Protein AF-A0A850LTZ1-F1 (afdb_monomer_lite)

Foldseek 3Di:
DDDCVLLLQQLLVQVLLVVLLFQFPQLSPPPPNVVLSSLLSSLLSLVLLLLCQLLVNDLQLSLLSLLLSQLLCCCQQANVQQVPHDPQQGVVVVSCCRSPLPRRPRSPQLSQAVSCVVPVDASHDDHDDPVSNVVSVVSSVVNSVVSNVQYDDTDPSNVVVSVVSSVVSVVSSVVSSVVSVVVDPVVVVVQVVQEQDPPLSVVLSVVLSVSSCCSRHPQCVVAFFDGVSTTGPVSVVSNSVSSVVSVVVVVVSCVVSVGDYDRND

Radius of gyration: 18.06 Å; chains: 1; bounding box: 51×42×53 Å

pLDDT: mean 88.25, std 10.92, range [43.81, 97.69]

Secondary structure (DSSP, 8-state):
---THHHHHHHHHHHHHHHHHHHHHHHHHGGGHHHHHHHHHHHHHHHHHHHHHHTTT-HHHHHHHHHHHHHHIIIIIS-GGGSS--TTSS-HHHHHIIIIIIIIIIIIIHHHHHHHHHH---TTS-PPPHHHHHHHHHHHHHHHHHHHTTSPP--HHHHHHHHHHHHHHHHHHHHHHHHHHHH-THHHHHGGGGBPPHHHHHHHHHHHHHHHHIIIIIGGGGS--BTTTTB-HHHHHHHHHHHHHHHHHHHHHHHHHTPBPPP--

Sequence (265 aa):
MHSKWKMIIFCTFYNLLFEFSMRGISGFLDRFLAFWLFWVYFAFFNMVIHIAIISYGSERAVLASTATFGIIPATFVTGVVFINPDFTGLNTIILIIVLIVWWGILQTWFPLYMSGKLFGEQILDGKLNKIGWILCLVYIAVFTLIAFTGATKGALHGYIISIIIFSLLFIWTFIEIWKANQVGKKELIDNEQNLFDSRLLEFGFYATVIISFISGLILPLFDKPIGDPHIYPKSLWLMSIWSILLMIITLIYKLKEKKTFPLPY

Structure (mmCIF, N/CA/C/O backbone):
data_AF-A0A850LTZ1-F1
#
_entry.id   AF-A0A850LTZ1-F1
#
loop_
_atom_site.group_PDB
_atom_site.id
_atom_site.type_symbol
_atom_site.label_atom_id
_atom_site.label_alt_id
_atom_site.label_comp_id
_atom_site.label_asym_id
_atom_site.label_entity_id
_atom_site.label_seq_id
_atom_site.pdbx_PDB_ins_code
_atom_site.Cartn_x
_atom_site.Cartn_y
_atom_site.Cartn_z
_atom_site.occupancy
_atom_site.B_iso_or_equiv
_atom_site.auth_seq_id
_atom_site.auth_comp_id
_atom_site.auth_asym_id
_atom_site.auth_atom_id
_atom_site.pdbx_PDB_model_num
ATOM 1 N N . MET A 1 1 ? -27.538 -6.422 6.933 1.00 43.81 1 MET A N 1
ATOM 2 C CA . MET A 1 1 ? -26.11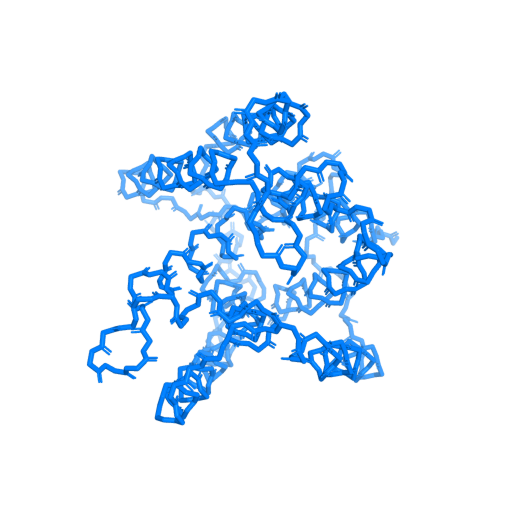0 -6.782 6.781 1.00 43.81 1 MET A CA 1
ATOM 3 C C . MET A 1 1 ? -25.544 -5.979 5.622 1.00 43.81 1 MET A C 1
ATOM 5 O O . MET A 1 1 ? -25.760 -6.358 4.477 1.00 43.81 1 MET A O 1
ATOM 9 N N . HIS A 1 2 ? -24.895 -4.845 5.893 1.00 52.88 2 HIS A N 1
ATOM 10 C CA . HIS A 1 2 ? -24.141 -4.149 4.850 1.00 52.88 2 HIS A CA 1
ATOM 11 C C . HIS A 1 2 ? -22.850 -4.918 4.578 1.00 52.88 2 HIS A C 1
ATOM 13 O O . HIS A 1 2 ? -22.158 -5.362 5.492 1.00 52.88 2 HIS A O 1
ATOM 19 N N . SER A 1 3 ? -22.604 -5.180 3.302 1.00 67.50 3 SER A N 1
ATOM 20 C CA . SER A 1 3 ? -21.602 -6.128 2.848 1.00 67.50 3 SER A CA 1
ATOM 21 C C . SER A 1 3 ? -20.334 -5.375 2.451 1.00 67.50 3 SER A C 1
ATOM 23 O O . SER A 1 3 ? -20.247 -4.883 1.328 1.00 67.50 3 SER A O 1
ATOM 25 N N . LYS A 1 4 ? -19.323 -5.409 3.331 1.00 84.25 4 LYS A N 1
ATOM 26 C CA . LYS A 1 4 ? -17.977 -4.812 3.165 1.00 84.25 4 LYS A CA 1
ATOM 27 C C . LYS A 1 4 ? -17.247 -5.178 1.873 1.00 84.25 4 LYS A C 1
ATOM 29 O O . LYS A 1 4 ? -16.231 -4.575 1.539 1.00 84.25 4 LYS A O 1
ATOM 34 N N . TRP A 1 5 ? -17.753 -6.163 1.135 1.00 89.12 5 TRP A N 1
ATOM 35 C CA . TRP A 1 5 ? -17.266 -6.513 -0.190 1.00 89.12 5 TRP A CA 1
ATOM 36 C C . TRP A 1 5 ? -17.245 -5.316 -1.143 1.00 89.12 5 TRP A C 1
ATOM 38 O O . TRP A 1 5 ? -16.300 -5.216 -1.915 1.00 89.12 5 TRP A O 1
ATOM 48 N N . LYS A 1 6 ? -18.201 -4.375 -1.071 1.00 91.25 6 LYS A N 1
ATOM 49 C CA . LYS A 1 6 ? -18.176 -3.179 -1.935 1.00 91.25 6 LYS A CA 1
ATOM 50 C C . LYS A 1 6 ? -16.962 -2.306 -1.639 1.00 91.25 6 LYS A C 1
ATOM 52 O O . LYS A 1 6 ? -16.221 -1.968 -2.558 1.00 91.25 6 LYS A O 1
ATOM 57 N N . MET A 1 7 ? -16.720 -2.018 -0.360 1.00 91.88 7 MET A N 1
ATOM 58 C CA . MET A 1 7 ? -15.532 -1.303 0.105 1.00 91.88 7 MET A CA 1
ATOM 59 C C . MET A 1 7 ? -14.228 -2.016 -0.284 1.00 91.88 7 MET A C 1
ATOM 61 O O . MET A 1 7 ? -13.346 -1.390 -0.871 1.00 91.88 7 MET A O 1
ATOM 65 N N . ILE A 1 8 ? -14.117 -3.326 -0.033 1.00 94.50 8 ILE A N 1
ATOM 66 C CA . ILE A 1 8 ? -12.932 -4.129 -0.388 1.00 94.50 8 ILE A CA 1
ATOM 67 C C . ILE A 1 8 ? -12.669 -4.077 -1.896 1.00 94.50 8 ILE A C 1
ATOM 69 O O . ILE A 1 8 ? -11.545 -3.808 -2.319 1.00 94.50 8 ILE A O 1
ATOM 73 N N . ILE A 1 9 ? -13.698 -4.319 -2.712 1.00 96.06 9 ILE A N 1
ATOM 74 C CA . ILE A 1 9 ? -13.598 -4.329 -4.174 1.00 96.06 9 ILE A CA 1
ATOM 75 C C . ILE A 1 9 ? -13.214 -2.940 -4.691 1.00 96.06 9 ILE A C 1
ATOM 77 O O . ILE A 1 9 ? -12.331 -2.829 -5.537 1.00 96.06 9 ILE A O 1
ATOM 81 N N . PHE A 1 10 ? -13.812 -1.877 -4.150 1.00 96.00 10 PHE A N 1
ATOM 82 C CA . PHE A 1 10 ? -13.478 -0.505 -4.523 1.00 96.00 10 PHE A CA 1
ATOM 83 C C . PHE A 1 10 ? -12.010 -0.176 -4.237 1.00 96.00 10 PHE A C 1
ATOM 85 O O . PHE A 1 10 ? -11.302 0.306 -5.120 1.00 96.00 10 PHE A O 1
ATOM 92 N N . CYS A 1 11 ? -11.526 -0.496 -3.034 1.00 96.12 11 CYS A N 1
ATOM 93 C CA . CYS A 1 11 ? -10.129 -0.263 -2.674 1.00 96.12 11 CYS A CA 1
ATOM 94 C C . CYS A 1 11 ? -9.173 -1.103 -3.529 1.00 96.12 11 CYS A C 1
ATOM 96 O O . CYS A 1 11 ? -8.142 -0.605 -3.982 1.00 96.12 11 CYS A O 1
ATOM 98 N N . THR A 1 12 ? -9.554 -2.347 -3.822 1.00 97.56 12 THR A N 1
ATOM 99 C CA . THR A 1 12 ? -8.817 -3.251 -4.715 1.00 97.56 12 THR A CA 1
ATOM 100 C C . THR A 1 12 ? -8.674 -2.651 -6.115 1.00 97.56 12 THR A C 1
ATOM 102 O O . THR A 1 12 ? -7.561 -2.549 -6.626 1.00 97.56 12 THR A O 1
ATOM 105 N N . PHE A 1 13 ? -9.767 -2.183 -6.725 1.00 97.69 13 PHE A N 1
ATOM 106 C CA . PHE A 1 13 ? -9.720 -1.560 -8.051 1.00 97.69 13 PHE A CA 1
ATOM 107 C C . PHE A 1 13 ? -8.942 -0.247 -8.065 1.00 97.69 13 PHE A C 1
ATOM 109 O O . PHE A 1 13 ? -8.206 0.010 -9.013 1.00 97.69 13 PHE A O 1
ATOM 116 N N . TYR A 1 14 ? -9.051 0.563 -7.013 1.00 97.19 14 TYR A N 1
ATOM 117 C CA . TYR A 1 14 ? -8.243 1.772 -6.890 1.00 97.19 14 TYR A CA 1
ATOM 118 C C . TYR A 1 14 ? -6.737 1.456 -6.846 1.00 97.19 14 TYR A C 1
ATOM 120 O O . TYR A 1 14 ? -5.933 2.141 -7.473 1.00 97.19 14 TYR A O 1
ATOM 128 N N . ASN A 1 15 ? -6.342 0.381 -6.162 1.00 96.75 15 ASN A N 1
ATOM 129 C CA . ASN A 1 15 ? -4.944 -0.055 -6.122 1.00 96.75 15 ASN A CA 1
ATOM 130 C C . ASN A 1 15 ? -4.465 -0.595 -7.467 1.00 96.75 15 ASN A C 1
ATOM 132 O O . ASN A 1 15 ? -3.364 -0.273 -7.907 1.00 96.75 15 ASN A O 1
ATOM 136 N N . LEU A 1 16 ? -5.318 -1.345 -8.164 1.00 96.81 16 LEU A N 1
ATOM 137 C CA . LEU A 1 16 ? -5.047 -1.767 -9.535 1.00 96.81 16 LEU A CA 1
ATOM 138 C C . LEU A 1 16 ? -4.891 -0.581 -10.487 1.00 96.81 16 LEU A C 1
ATOM 140 O O . LEU A 1 16 ? -4.024 -0.621 -11.353 1.00 96.81 16 LEU A O 1
ATOM 144 N N . LEU A 1 17 ? -5.676 0.485 -10.310 1.00 96.88 17 LEU A N 1
ATOM 145 C CA . LEU A 1 17 ? -5.512 1.722 -11.072 1.00 96.88 17 LEU A CA 1
ATOM 146 C C . LEU A 1 17 ? -4.143 2.369 -10.806 1.00 96.88 17 LEU A C 1
ATOM 148 O O . LEU A 1 17 ? -3.523 2.889 -11.731 1.00 96.88 17 LEU A O 1
ATOM 152 N N . PHE A 1 18 ? -3.650 2.304 -9.567 1.00 94.00 18 PHE A N 1
ATOM 153 C CA . PHE A 1 18 ? -2.315 2.791 -9.222 1.00 94.00 18 PHE A CA 1
ATOM 154 C C . PHE A 1 18 ? -1.200 1.943 -9.858 1.00 94.00 18 PHE A C 1
ATOM 156 O O . PHE A 1 18 ? -0.203 2.486 -10.313 1.00 94.00 18 PHE A O 1
ATOM 163 N N . GLU A 1 19 ? -1.356 0.624 -9.960 1.00 93.12 19 GLU A N 1
ATOM 164 C CA . GLU A 1 19 ? -0.402 -0.222 -10.698 1.00 93.12 19 GLU A CA 1
ATOM 165 C C . GLU A 1 19 ? -0.460 0.035 -12.207 1.00 93.12 19 GLU A C 1
ATOM 167 O O . GLU A 1 19 ? 0.569 0.194 -12.867 1.00 93.12 19 GLU A O 1
ATOM 172 N N . PHE A 1 20 ? -1.673 0.138 -12.750 1.00 95.56 20 PHE A N 1
ATOM 173 C CA . PHE A 1 20 ? -1.918 0.496 -14.142 1.00 95.56 20 PHE A CA 1
ATOM 174 C C . PHE A 1 20 ? -1.261 1.829 -14.511 1.00 95.56 20 PHE A C 1
ATOM 176 O O . PHE A 1 20 ? -0.658 1.945 -15.577 1.00 95.56 20 PHE A O 1
ATOM 183 N N . SER A 1 21 ? -1.325 2.825 -13.625 1.00 95.81 21 SER A N 1
ATOM 184 C CA . SER A 1 21 ? -0.768 4.147 -13.900 1.00 95.81 21 SER A CA 1
ATOM 185 C C . SER A 1 21 ? 0.744 4.133 -14.098 1.00 95.81 21 SER A C 1
ATOM 187 O O . SER A 1 21 ? 1.240 4.970 -14.842 1.00 95.81 21 SER A O 1
ATOM 189 N N . MET A 1 22 ? 1.471 3.192 -13.488 1.00 92.88 22 MET A N 1
ATOM 190 C CA . MET A 1 22 ? 2.928 3.055 -13.623 1.00 92.88 22 MET A CA 1
ATOM 191 C C . MET A 1 22 ? 3.333 2.090 -14.747 1.00 92.88 22 MET A C 1
ATOM 193 O O . MET A 1 22 ? 4.375 2.269 -15.381 1.00 92.88 22 MET A O 1
ATOM 197 N N . ARG A 1 23 ? 2.521 1.055 -14.990 1.00 91.56 23 ARG A N 1
ATOM 198 C CA . ARG A 1 23 ? 2.823 -0.043 -15.926 1.00 91.56 23 ARG A CA 1
ATOM 199 C C . ARG A 1 23 ? 2.228 0.137 -17.316 1.00 91.56 23 ARG A C 1
ATOM 201 O O . ARG A 1 23 ? 2.630 -0.564 -18.239 1.00 91.56 23 ARG A O 1
ATOM 208 N N . GLY A 1 24 ? 1.274 1.051 -17.475 1.00 92.50 24 GLY A N 1
ATOM 209 C CA . GLY A 1 24 ? 0.499 1.204 -18.701 1.00 92.50 24 GLY A CA 1
ATOM 210 C C . GLY A 1 24 ? -0.336 -0.033 -19.046 1.00 92.50 24 GLY A C 1
ATOM 211 O O . GLY A 1 24 ? -0.292 -1.049 -18.356 1.00 92.50 24 GLY A O 1
ATOM 212 N N . ILE A 1 25 ? -1.111 0.028 -20.133 1.00 91.25 25 ILE A N 1
ATOM 213 C CA . ILE A 1 25 ? -2.013 -1.078 -20.507 1.00 91.25 25 ILE A CA 1
ATOM 214 C C . ILE A 1 25 ? -1.270 -2.377 -20.852 1.00 91.25 25 ILE A C 1
ATOM 216 O O . ILE A 1 25 ? -1.705 -3.458 -20.462 1.00 91.25 25 ILE A O 1
ATOM 220 N N . SER A 1 26 ? -0.134 -2.269 -21.543 1.00 88.38 26 SER A N 1
ATOM 221 C CA . SER A 1 26 ? 0.683 -3.408 -21.968 1.00 88.38 26 SER A CA 1
ATOM 222 C C . SER A 1 26 ? 1.299 -4.129 -20.771 1.00 88.38 26 SER A C 1
ATOM 224 O O . SER A 1 26 ? 1.138 -5.338 -20.645 1.00 88.38 26 SER A O 1
ATOM 226 N N . GLY A 1 27 ? 1.955 -3.397 -19.865 1.00 88.19 27 GLY A N 1
ATOM 227 C CA . GLY A 1 27 ? 2.573 -3.965 -18.669 1.00 88.19 27 GLY A CA 1
ATOM 228 C C . GLY A 1 27 ? 1.557 -4.441 -17.635 1.00 88.19 27 GLY A C 1
ATOM 229 O O . GLY A 1 27 ? 1.802 -5.423 -16.941 1.00 88.19 27 GLY A O 1
ATOM 230 N N . PHE A 1 28 ? 0.400 -3.784 -17.535 1.00 90.75 28 PHE A N 1
ATOM 231 C CA . PHE A 1 28 ? -0.649 -4.160 -16.586 1.00 90.75 28 PHE A CA 1
ATOM 232 C C . PHE A 1 28 ? -1.350 -5.474 -16.958 1.00 90.75 28 PHE A C 1
ATOM 234 O O . PHE A 1 28 ? -1.689 -6.268 -16.078 1.00 90.75 28 PHE A O 1
ATOM 241 N N . LEU A 1 29 ? -1.558 -5.719 -18.255 1.00 90.94 29 LEU A N 1
ATOM 242 C CA . LEU A 1 29 ? -2.201 -6.939 -18.751 1.00 90.94 29 LEU A CA 1
ATOM 243 C C . LEU A 1 29 ? -1.216 -8.085 -19.016 1.00 90.94 29 LEU A C 1
ATOM 245 O O . LEU A 1 29 ? -1.650 -9.203 -19.304 1.00 90.94 29 LEU A O 1
ATOM 249 N N . ASP A 1 30 ? 0.087 -7.835 -18.899 1.00 87.94 30 ASP A N 1
ATOM 250 C CA . ASP A 1 30 ? 1.107 -8.845 -19.154 1.00 87.94 30 ASP A CA 1
ATOM 251 C C . ASP A 1 30 ? 0.980 -10.035 -18.191 1.00 87.94 30 ASP A C 1
ATOM 253 O O . ASP A 1 30 ? 0.775 -9.861 -16.991 1.00 87.94 30 ASP A O 1
ATOM 257 N N . ARG A 1 31 ? 1.071 -11.261 -18.723 1.00 86.06 31 ARG A N 1
ATOM 258 C CA . ARG A 1 31 ? 1.020 -12.540 -17.975 1.00 86.06 31 ARG A CA 1
ATOM 259 C C . ARG A 1 31 ? -0.077 -12.633 -16.898 1.00 86.06 31 ARG A C 1
ATOM 261 O O . ARG A 1 31 ? 0.135 -13.233 -15.845 1.00 86.06 31 ARG A O 1
ATOM 268 N N . PHE A 1 32 ? -1.256 -12.062 -17.153 1.00 88.19 32 PHE A N 1
ATOM 269 C CA . PHE A 1 32 ? -2.361 -12.000 -16.182 1.00 88.19 32 PHE A CA 1
ATOM 270 C C . PHE A 1 32 ? -2.001 -11.277 -14.869 1.00 88.19 32 PHE A C 1
ATOM 272 O O . PHE A 1 32 ? -2.641 -11.503 -13.842 1.00 88.19 32 PHE A O 1
ATOM 279 N N . LEU A 1 33 ? -1.004 -10.388 -14.877 1.00 87.88 33 LEU A N 1
ATOM 280 C CA . LEU A 1 33 ? -0.528 -9.666 -13.697 1.00 87.88 33 LEU A CA 1
ATOM 281 C C . LEU A 1 33 ? -1.669 -8.942 -12.974 1.00 87.88 33 LEU A C 1
ATOM 283 O O . LEU A 1 33 ? -1.807 -9.094 -11.764 1.00 87.88 33 LEU A O 1
ATOM 287 N N . ALA A 1 34 ? -2.533 -8.232 -13.705 1.00 91.56 34 ALA A N 1
ATOM 288 C CA . ALA A 1 34 ? -3.718 -7.579 -13.147 1.00 91.56 34 ALA A CA 1
ATOM 289 C C . ALA A 1 34 ? -4.621 -8.530 -12.342 1.00 91.56 34 ALA A C 1
ATOM 291 O O . ALA A 1 34 ? -5.126 -8.157 -11.284 1.00 91.56 34 ALA A O 1
ATOM 292 N N . PHE A 1 35 ? -4.808 -9.766 -12.816 1.00 94.31 35 PHE A N 1
ATOM 293 C CA . PHE A 1 35 ? -5.614 -10.770 -12.121 1.00 94.31 35 PHE A CA 1
ATOM 294 C C . PHE A 1 35 ? -4.941 -11.222 -10.823 1.00 94.31 35 PHE A C 1
ATOM 296 O O . PHE A 1 35 ? -5.588 -11.283 -9.779 1.00 94.31 35 PHE A O 1
ATOM 303 N N . TRP A 1 36 ? -3.634 -11.486 -10.855 1.00 92.31 36 TRP A N 1
ATOM 304 C CA . TRP A 1 36 ? -2.896 -11.863 -9.650 1.00 92.31 36 TRP A CA 1
ATOM 305 C C . TRP A 1 36 ? -2.870 -10.730 -8.622 1.00 92.31 36 TRP A C 1
ATOM 307 O O . TRP A 1 36 ? -3.149 -10.959 -7.443 1.00 92.31 36 TRP A O 1
ATOM 317 N N . LEU A 1 37 ? -2.611 -9.501 -9.076 1.00 92.69 37 LEU A N 1
ATOM 318 C CA . LEU A 1 37 ? -2.627 -8.299 -8.247 1.00 92.69 37 LEU A CA 1
ATOM 319 C C . LEU A 1 37 ? -4.010 -8.035 -7.649 1.00 92.69 37 LEU A C 1
ATOM 321 O O . LEU A 1 37 ? -4.086 -7.649 -6.485 1.00 92.69 37 LEU A O 1
ATOM 325 N N . PHE A 1 38 ? -5.098 -8.296 -8.386 1.00 96.50 38 PHE A N 1
ATOM 326 C CA . PHE A 1 38 ? -6.458 -8.155 -7.861 1.00 96.50 38 PHE A CA 1
ATOM 327 C C . PHE A 1 38 ? -6.611 -8.950 -6.567 1.00 96.50 38 PHE A C 1
ATOM 329 O O . PHE A 1 38 ? -6.994 -8.397 -5.541 1.00 96.50 38 PHE A O 1
ATOM 336 N N . TRP A 1 39 ? -6.250 -10.231 -6.588 1.00 96.50 39 TRP A N 1
ATOM 337 C CA . TRP A 1 39 ? -6.375 -11.093 -5.418 1.00 96.50 39 TRP A CA 1
ATOM 338 C C . TRP A 1 39 ? -5.393 -10.731 -4.298 1.00 96.50 39 TRP A C 1
ATOM 340 O O . TRP A 1 39 ? -5.732 -10.904 -3.128 1.00 96.50 39 TRP A O 1
ATOM 350 N N . VAL A 1 40 ? -4.216 -10.174 -4.617 1.00 94.94 40 VAL A N 1
ATOM 351 C CA . VAL A 1 40 ? -3.268 -9.673 -3.601 1.00 94.94 40 VAL A CA 1
ATOM 352 C C . VAL A 1 40 ? -3.882 -8.497 -2.857 1.00 94.94 40 VAL A C 1
ATOM 354 O O . VAL A 1 40 ? -3.952 -8.517 -1.629 1.00 94.94 40 VAL A O 1
ATOM 357 N N . TYR A 1 41 ? -4.371 -7.496 -3.590 1.00 96.62 41 TYR A N 1
ATOM 358 C CA . TYR A 1 41 ? -5.016 -6.329 -2.996 1.00 96.62 41 TYR A CA 1
ATOM 359 C C . TYR A 1 41 ? -6.313 -6.704 -2.285 1.00 96.62 41 TYR A C 1
ATOM 361 O O . TYR A 1 41 ? -6.584 -6.204 -1.198 1.00 96.62 41 TYR A O 1
ATOM 369 N N . PHE A 1 42 ? -7.079 -7.644 -2.830 1.00 96.44 42 PHE A N 1
ATOM 370 C CA . PHE A 1 42 ? -8.281 -8.156 -2.188 1.00 96.44 42 PHE A CA 1
ATOM 371 C C . PHE A 1 42 ? -7.965 -8.816 -0.840 1.00 96.44 42 PHE A C 1
ATOM 373 O O . PHE A 1 42 ? -8.601 -8.501 0.168 1.00 96.44 42 PHE A O 1
ATOM 380 N N . ALA A 1 43 ? -6.957 -9.693 -0.789 1.00 96.12 43 ALA A N 1
ATOM 381 C CA . ALA A 1 43 ? -6.488 -10.308 0.450 1.00 96.12 43 ALA A CA 1
ATOM 382 C C . ALA A 1 43 ? -5.974 -9.251 1.442 1.00 96.12 43 ALA A C 1
ATOM 384 O O . ALA A 1 43 ? -6.353 -9.265 2.615 1.00 96.12 43 ALA A O 1
ATOM 385 N N . PHE A 1 44 ? -5.179 -8.293 0.958 1.00 95.88 44 PHE A N 1
ATOM 386 C CA . PHE A 1 44 ? -4.679 -7.157 1.729 1.00 95.88 44 PHE A CA 1
ATOM 387 C C . PHE A 1 44 ? -5.815 -6.347 2.368 1.00 95.88 44 PHE A C 1
ATOM 389 O O . PHE A 1 44 ? -5.825 -6.176 3.586 1.00 95.88 44 PHE A O 1
ATOM 396 N N . PHE A 1 45 ? -6.820 -5.918 1.597 1.00 95.69 45 PHE A N 1
ATOM 397 C CA . PHE A 1 45 ? -7.926 -5.117 2.128 1.00 95.69 45 PHE A CA 1
ATOM 398 C C . PHE A 1 45 ? -8.814 -5.893 3.092 1.00 95.69 45 PHE A C 1
ATOM 400 O O . PHE A 1 45 ? -9.276 -5.310 4.068 1.00 95.69 45 PHE A O 1
ATOM 407 N N . ASN A 1 46 ? -9.002 -7.202 2.898 1.00 95.06 46 ASN A N 1
ATOM 408 C CA . ASN A 1 46 ? -9.680 -8.035 3.896 1.00 95.06 46 ASN A CA 1
ATOM 409 C C . ASN A 1 46 ? -8.957 -7.996 5.254 1.00 95.06 46 ASN A C 1
ATOM 411 O O . ASN A 1 46 ? -9.601 -7.862 6.297 1.00 95.06 46 ASN A O 1
ATOM 415 N N . MET A 1 47 ? -7.623 -8.081 5.252 1.00 95.38 47 MET A N 1
ATOM 416 C CA . MET A 1 47 ? -6.814 -8.043 6.474 1.00 95.38 47 MET A CA 1
ATOM 417 C C . MET A 1 47 ? -6.774 -6.645 7.101 1.00 95.38 47 MET A C 1
ATOM 419 O O . MET A 1 47 ? -6.974 -6.509 8.306 1.00 95.38 47 MET A O 1
ATOM 423 N N . VAL A 1 48 ? -6.572 -5.597 6.300 1.00 94.81 48 VAL A N 1
ATOM 424 C CA . VAL A 1 48 ? -6.524 -4.210 6.787 1.00 94.81 48 VAL A CA 1
ATOM 425 C C . VAL A 1 48 ? -7.874 -3.771 7.348 1.00 94.81 48 VAL A C 1
ATOM 427 O O . VAL A 1 48 ? -7.924 -3.203 8.436 1.00 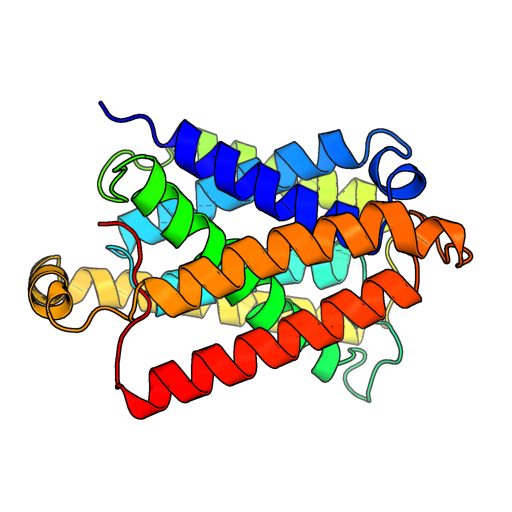94.81 48 VAL A O 1
ATOM 430 N N . ILE A 1 49 ? -8.980 -4.082 6.666 1.00 93.50 49 ILE A N 1
ATOM 431 C CA . ILE A 1 49 ? -10.325 -3.784 7.175 1.00 93.50 49 ILE A CA 1
ATOM 432 C C . ILE A 1 49 ? -10.599 -4.586 8.446 1.00 93.50 49 ILE A C 1
ATOM 434 O O . ILE A 1 49 ? -11.175 -4.042 9.383 1.00 93.50 49 ILE A O 1
ATOM 438 N N . HIS A 1 50 ? -10.151 -5.844 8.542 1.00 93.94 50 HIS A N 1
ATOM 439 C CA . HIS A 1 50 ? -10.228 -6.578 9.806 1.00 93.94 50 HIS A CA 1
ATOM 440 C C . HIS A 1 50 ? -9.476 -5.850 10.925 1.00 93.94 50 HIS A C 1
ATOM 442 O O . HIS A 1 50 ? -10.031 -5.697 12.011 1.00 93.94 50 HIS A O 1
ATOM 448 N N . ILE A 1 51 ? -8.248 -5.386 10.668 1.00 93.88 51 ILE A N 1
ATOM 449 C CA . ILE A 1 51 ? -7.445 -4.639 11.645 1.00 93.88 51 ILE A CA 1
ATOM 450 C C . ILE A 1 51 ? -8.153 -3.355 12.060 1.00 93.88 51 ILE A C 1
ATOM 452 O O . ILE A 1 51 ? -8.250 -3.096 13.256 1.00 93.88 51 ILE A O 1
ATOM 456 N N . ALA A 1 52 ? -8.708 -2.607 11.107 1.00 91.06 52 ALA A N 1
ATOM 457 C CA . ALA A 1 52 ? -9.525 -1.438 11.392 1.00 91.06 52 ALA A CA 1
ATOM 458 C C . ALA A 1 52 ? -10.722 -1.799 12.291 1.00 91.06 52 ALA A C 1
ATOM 460 O O . ALA A 1 52 ? -10.975 -1.108 13.260 1.00 91.06 52 ALA A O 1
ATOM 461 N N . ILE A 1 53 ? -11.414 -2.921 12.084 1.00 89.81 53 ILE A N 1
ATOM 462 C CA . ILE A 1 53 ? -12.524 -3.317 12.973 1.00 89.81 53 ILE A CA 1
ATOM 463 C C . ILE A 1 53 ? -12.036 -3.605 14.401 1.00 89.81 53 ILE A C 1
ATOM 465 O O . ILE A 1 53 ? -12.639 -3.148 15.368 1.00 89.81 53 ILE A O 1
ATOM 469 N N . ILE A 1 54 ? -10.974 -4.403 14.559 1.00 90.62 54 ILE A N 1
ATOM 470 C CA . ILE A 1 54 ? -10.525 -4.863 15.888 1.00 90.62 54 ILE A CA 1
ATOM 471 C C . ILE A 1 54 ? -9.737 -3.808 16.666 1.00 90.62 54 ILE A C 1
ATOM 473 O O . ILE A 1 54 ? -9.604 -3.930 17.880 1.00 90.62 54 ILE A O 1
ATOM 477 N N . SER A 1 55 ? -9.205 -2.799 15.977 1.00 88.38 55 SER A N 1
ATOM 478 C CA . SER A 1 55 ? -8.590 -1.617 16.581 1.00 88.38 55 SER A CA 1
ATOM 479 C C . SER A 1 55 ? -9.590 -0.476 16.759 1.00 88.38 55 SER A C 1
ATOM 481 O O . SER A 1 55 ? -9.183 0.642 17.070 1.00 88.38 55 SER A O 1
ATOM 483 N N . TYR A 1 56 ? -10.876 -0.740 16.497 1.00 83.69 56 TYR A N 1
ATOM 484 C CA . TYR A 1 56 ? -11.934 0.262 16.439 1.00 83.69 56 TYR A CA 1
ATOM 485 C C . TYR A 1 56 ? -11.558 1.472 15.558 1.00 83.69 56 TYR A C 1
ATOM 487 O O . TYR A 1 56 ? -11.929 2.598 15.834 1.00 83.69 56 TYR A O 1
ATOM 495 N N . GLY A 1 57 ? -10.779 1.202 14.512 1.00 80.44 57 GLY A N 1
ATOM 496 C CA . GLY A 1 57 ? -10.284 2.073 13.457 1.00 80.44 57 GLY A CA 1
ATOM 497 C C . GLY A 1 57 ? -9.242 3.101 13.912 1.00 80.44 57 GLY A C 1
ATOM 498 O O . GLY A 1 57 ? -9.062 4.165 13.314 1.00 80.44 57 GLY A O 1
ATOM 499 N N . SER A 1 58 ? -8.464 2.747 14.933 1.00 85.62 58 SER A N 1
ATOM 500 C CA . SER A 1 58 ? -7.227 3.455 15.252 1.00 85.62 58 SER A CA 1
ATOM 501 C C . SER A 1 58 ? -6.394 3.710 13.987 1.00 85.62 58 SER A C 1
ATOM 503 O O . SER A 1 58 ? -5.888 2.777 13.355 1.00 85.62 58 SER A O 1
ATOM 505 N N . GLU A 1 59 ? -6.222 4.993 13.645 1.00 86.38 59 GLU A N 1
ATOM 506 C CA . GLU A 1 59 ? -5.435 5.443 12.490 1.00 86.38 59 GLU A CA 1
ATOM 507 C C . GLU A 1 59 ? -4.029 4.835 12.528 1.00 86.38 59 GLU A C 1
ATOM 509 O O . GLU A 1 59 ? -3.521 4.335 11.527 1.00 86.38 59 GLU A O 1
ATOM 514 N N . ARG A 1 60 ? -3.427 4.810 13.722 1.00 89.62 60 ARG A N 1
ATOM 515 C CA . ARG A 1 60 ? -2.085 4.270 13.947 1.00 89.62 60 ARG A CA 1
ATOM 516 C C . ARG A 1 60 ? -2.024 2.772 13.690 1.00 89.62 60 ARG A C 1
ATOM 518 O O . ARG A 1 60 ? -1.082 2.322 13.048 1.00 89.62 60 ARG A O 1
ATOM 525 N N . ALA A 1 61 ? -3.022 2.009 14.139 1.00 91.88 61 ALA A N 1
ATOM 526 C CA . ALA A 1 61 ? -3.072 0.570 13.888 1.00 91.88 61 ALA A CA 1
ATOM 527 C C . ALA A 1 61 ? -3.230 0.269 12.389 1.00 91.88 61 ALA A C 1
ATOM 529 O O . ALA A 1 61 ? -2.556 -0.615 11.862 1.00 91.88 61 ALA A O 1
ATOM 530 N N . VAL A 1 62 ? -4.075 1.030 11.687 1.00 92.06 62 VAL A N 1
ATOM 531 C CA . VAL A 1 62 ? -4.268 0.877 10.238 1.00 92.06 62 VAL A CA 1
ATOM 532 C C . VAL A 1 62 ? -2.992 1.248 9.478 1.00 92.06 62 VAL A C 1
ATOM 534 O O . VAL A 1 62 ? -2.511 0.443 8.682 1.00 92.06 62 VAL A O 1
ATOM 537 N N . LEU A 1 63 ? -2.368 2.392 9.768 1.00 91.94 63 LEU A N 1
ATOM 538 C CA . LEU A 1 63 ? -1.106 2.797 9.135 1.00 91.94 63 LEU A CA 1
ATOM 539 C C . LEU A 1 63 ? 0.042 1.819 9.430 1.00 91.94 63 LEU A C 1
ATOM 541 O O . LEU A 1 63 ? 0.766 1.431 8.517 1.00 91.94 63 LEU A O 1
ATOM 545 N N . ALA A 1 64 ? 0.183 1.354 10.673 1.00 94.00 64 ALA A N 1
ATOM 546 C CA . ALA A 1 64 ? 1.195 0.358 11.020 1.00 94.00 64 ALA A CA 1
ATOM 547 C C . ALA A 1 64 ? 0.960 -0.964 10.272 1.00 94.00 64 ALA A C 1
ATOM 549 O O . ALA A 1 64 ? 1.900 -1.536 9.717 1.00 94.00 64 ALA A O 1
ATOM 550 N N . SER A 1 65 ? -0.293 -1.423 10.180 1.00 95.56 65 SER A N 1
ATOM 551 C CA . SER A 1 65 ? -0.615 -2.668 9.478 1.00 95.56 65 SER A CA 1
ATOM 552 C C . SER A 1 65 ? -0.389 -2.583 7.971 1.00 95.56 65 SER A C 1
ATOM 554 O O . SER A 1 65 ? 0.155 -3.507 7.374 1.00 95.56 65 SER A O 1
ATOM 556 N N . THR A 1 66 ? -0.748 -1.460 7.353 1.00 95.56 66 THR A N 1
ATOM 557 C CA . THR A 1 66 ? -0.556 -1.234 5.915 1.00 95.56 66 THR A CA 1
ATOM 558 C C . THR A 1 66 ? 0.921 -1.153 5.566 1.00 95.56 66 THR A C 1
ATOM 560 O O . THR A 1 66 ? 1.340 -1.798 4.612 1.00 95.56 66 THR A O 1
ATOM 563 N N . ALA A 1 67 ? 1.733 -0.479 6.385 1.00 95.00 67 ALA A N 1
ATOM 564 C CA . ALA A 1 67 ? 3.187 -0.492 6.246 1.00 95.00 67 ALA A CA 1
ATOM 565 C C . ALA A 1 67 ? 3.771 -1.903 6.457 1.00 95.00 67 ALA A C 1
ATOM 567 O O . ALA A 1 67 ? 4.643 -2.333 5.701 1.00 95.00 67 ALA A O 1
ATOM 568 N N . THR A 1 68 ? 3.256 -2.655 7.437 1.00 95.50 68 THR A N 1
ATOM 569 C CA . THR A 1 68 ? 3.666 -4.047 7.691 1.00 95.50 68 THR A CA 1
ATOM 570 C C . THR A 1 68 ? 3.409 -4.932 6.479 1.00 95.50 68 THR A C 1
ATOM 572 O O . THR A 1 68 ? 4.280 -5.687 6.069 1.00 95.50 68 THR A O 1
ATOM 575 N N . PHE A 1 69 ? 2.224 -4.854 5.876 1.00 94.25 69 PHE A N 1
ATOM 576 C CA . PHE A 1 69 ? 1.923 -5.657 4.696 1.00 94.25 69 PHE A CA 1
ATOM 577 C C . PHE A 1 69 ? 2.576 -5.103 3.429 1.00 94.25 69 PHE A C 1
ATOM 579 O O . PHE A 1 69 ? 2.918 -5.896 2.562 1.00 94.25 69 PHE A O 1
ATOM 586 N N . GLY A 1 70 ? 2.795 -3.789 3.333 1.00 93.50 70 GLY A N 1
ATOM 587 C CA . GLY A 1 70 ? 3.398 -3.111 2.181 1.00 93.50 70 GLY A CA 1
ATOM 588 C C . GLY A 1 70 ? 4.897 -3.369 2.010 1.00 93.50 70 GLY A C 1
ATOM 589 O O . GLY A 1 70 ? 5.401 -3.329 0.887 1.00 93.50 70 GLY A O 1
ATOM 590 N N . ILE A 1 71 ? 5.618 -3.719 3.082 1.00 95.12 71 ILE A N 1
ATOM 591 C CA . ILE A 1 71 ? 7.040 -4.088 2.969 1.00 95.12 71 ILE A CA 1
ATOM 592 C C . ILE A 1 71 ? 7.237 -5.406 2.219 1.00 95.12 71 ILE A C 1
ATOM 594 O O . ILE A 1 71 ? 8.225 -5.561 1.506 1.00 95.12 71 ILE A O 1
ATOM 598 N N . ILE A 1 72 ? 6.278 -6.335 2.310 1.00 94.56 72 ILE A N 1
ATOM 599 C CA . ILE A 1 72 ? 6.351 -7.622 1.614 1.00 94.56 72 ILE A CA 1
ATOM 600 C C . ILE A 1 72 ? 6.447 -7.405 0.096 1.00 94.56 72 ILE A C 1
ATOM 602 O O . ILE A 1 72 ? 7.435 -7.842 -0.495 1.00 94.56 72 ILE A O 1
ATOM 606 N N . PRO A 1 73 ? 5.504 -6.708 -0.564 1.00 91.62 73 PRO A N 1
ATOM 607 C CA . PRO A 1 73 ? 5.612 -6.460 -1.986 1.00 91.62 73 PRO A CA 1
ATOM 608 C C . PRO A 1 73 ? 6.777 -5.532 -2.343 1.00 91.62 73 PRO A C 1
ATOM 610 O O . PRO A 1 73 ? 7.423 -5.769 -3.361 1.00 91.62 73 PRO A O 1
ATOM 613 N N . ALA A 1 74 ? 7.109 -4.539 -1.511 1.00 92.25 74 ALA A N 1
ATOM 614 C CA . ALA A 1 74 ? 8.235 -3.639 -1.771 1.00 92.25 74 ALA A CA 1
ATOM 615 C C . ALA A 1 74 ? 9.590 -4.373 -1.826 1.00 92.25 74 ALA A C 1
ATOM 617 O O . ALA A 1 74 ? 10.427 -4.067 -2.677 1.00 92.25 74 ALA A O 1
ATOM 618 N N . THR A 1 75 ? 9.789 -5.362 -0.951 1.00 94.19 75 THR A N 1
ATOM 619 C CA . THR A 1 75 ? 11.036 -6.131 -0.839 1.00 94.19 75 THR A CA 1
ATOM 620 C C . THR A 1 75 ? 11.030 -7.392 -1.702 1.00 94.19 75 THR A C 1
ATOM 622 O O . THR A 1 75 ? 12.016 -7.683 -2.376 1.00 94.19 75 THR A O 1
ATOM 625 N N . PHE A 1 76 ? 9.945 -8.167 -1.688 1.00 93.69 76 PHE A N 1
ATOM 626 C CA . PHE A 1 76 ? 9.932 -9.527 -2.236 1.00 93.69 76 PHE A CA 1
ATOM 627 C C . PHE A 1 76 ? 9.150 -9.678 -3.544 1.00 93.69 76 PHE A C 1
ATOM 629 O O . PHE A 1 76 ? 9.388 -10.641 -4.262 1.00 93.69 76 PHE A O 1
ATOM 636 N N . VAL A 1 77 ? 8.247 -8.756 -3.887 1.00 90.31 77 VAL A N 1
ATOM 637 C CA . VAL A 1 77 ? 7.501 -8.819 -5.161 1.00 90.31 77 VAL A CA 1
ATOM 638 C C . VAL A 1 77 ? 8.161 -7.934 -6.211 1.00 90.31 77 VAL A C 1
ATOM 640 O O . VAL A 1 77 ? 8.448 -8.394 -7.308 1.00 90.31 77 VAL A O 1
ATOM 643 N N . THR A 1 78 ? 8.421 -6.667 -5.890 1.00 88.06 78 THR A N 1
ATOM 644 C CA . THR A 1 78 ? 9.048 -5.720 -6.825 1.00 88.06 78 THR A CA 1
ATOM 645 C C . THR A 1 78 ? 10.552 -5.608 -6.594 1.00 88.06 78 THR A C 1
ATOM 647 O O . THR A 1 78 ? 11.325 -5.477 -7.545 1.00 88.06 78 THR A O 1
ATOM 650 N N . GLY A 1 79 ? 10.981 -5.665 -5.330 1.00 89.25 79 GLY A N 1
ATOM 651 C CA . GLY A 1 79 ? 12.361 -5.376 -4.944 1.00 89.25 79 GLY A CA 1
ATOM 652 C C . GLY A 1 79 ? 12.747 -3.912 -5.171 1.00 89.25 79 GLY A C 1
ATOM 653 O O . GLY A 1 79 ? 13.930 -3.598 -5.251 1.00 89.25 79 GLY A O 1
ATOM 654 N N . VAL A 1 80 ? 11.769 -3.004 -5.292 1.00 88.56 80 VAL A N 1
ATOM 655 C CA . VAL A 1 80 ? 11.998 -1.580 -5.607 1.00 88.56 80 VAL A CA 1
ATOM 656 C C . VAL A 1 80 ? 12.917 -0.900 -4.587 1.00 88.56 80 VAL A C 1
ATOM 658 O O . VAL A 1 80 ? 13.683 0.000 -4.918 1.00 88.56 80 VAL A O 1
ATOM 661 N N . VAL A 1 81 ? 12.899 -1.388 -3.348 1.00 93.06 81 VAL A N 1
ATOM 662 C CA . VAL A 1 81 ? 13.745 -0.913 -2.248 1.00 93.06 81 VAL A CA 1
ATOM 663 C C . VAL A 1 81 ? 15.219 -1.275 -2.427 1.00 93.06 81 VAL A C 1
ATOM 665 O O . VAL A 1 81 ? 16.043 -0.801 -1.662 1.00 93.06 81 VAL A O 1
ATOM 668 N N . PHE A 1 82 ? 15.578 -2.093 -3.415 1.00 93.81 82 PHE A N 1
ATOM 669 C CA . PHE A 1 82 ? 16.965 -2.438 -3.732 1.00 93.81 82 PHE A CA 1
ATOM 670 C C . PHE A 1 82 ? 17.535 -1.624 -4.898 1.00 93.81 82 PHE A C 1
ATOM 672 O O . PHE A 1 82 ? 18.681 -1.834 -5.287 1.00 93.81 82 PHE A O 1
ATOM 679 N N . ILE A 1 83 ? 16.768 -0.687 -5.463 1.00 89.44 83 ILE A N 1
ATOM 680 C CA . ILE A 1 83 ? 17.244 0.193 -6.532 1.00 89.44 83 ILE A CA 1
ATOM 681 C C . ILE A 1 83 ? 18.126 1.285 -5.923 1.00 89.44 83 ILE A C 1
ATOM 683 O O . ILE A 1 83 ? 17.646 2.102 -5.138 1.00 89.44 83 ILE A O 1
ATOM 687 N N . ASN A 1 84 ? 19.399 1.334 -6.326 1.00 89.38 84 ASN A N 1
ATOM 688 C CA . ASN A 1 84 ? 20.403 2.265 -5.793 1.00 89.38 84 ASN A CA 1
ATOM 689 C C . ASN A 1 84 ? 20.462 2.226 -4.251 1.00 89.38 84 ASN A C 1
ATOM 691 O O . ASN A 1 84 ? 20.097 3.211 -3.603 1.00 89.38 84 ASN A O 1
ATOM 695 N N . PRO A 1 85 ? 20.847 1.082 -3.654 1.00 91.31 85 PRO A N 1
ATOM 696 C CA . PRO A 1 85 ? 20.829 0.918 -2.209 1.00 91.31 85 PRO A CA 1
ATOM 697 C C . PRO A 1 85 ? 21.898 1.790 -1.538 1.00 91.31 85 PRO A C 1
ATOM 699 O O . PRO A 1 85 ? 22.984 1.998 -2.081 1.00 91.31 85 PRO A O 1
ATOM 702 N N . ASP A 1 86 ? 21.593 2.270 -0.336 1.00 93.06 86 ASP A N 1
ATOM 703 C CA . ASP A 1 86 ? 22.553 2.907 0.560 1.00 93.06 86 ASP A CA 1
ATOM 704 C C . ASP A 1 86 ? 23.370 1.846 1.340 1.00 93.06 86 ASP A C 1
ATOM 706 O O . ASP A 1 86 ? 23.323 0.646 1.046 1.00 93.06 86 ASP A O 1
ATOM 710 N N . PHE A 1 87 ? 24.156 2.268 2.337 1.00 92.50 87 PHE A N 1
ATOM 711 C CA . PHE A 1 87 ? 25.008 1.364 3.125 1.00 92.50 87 PHE A CA 1
ATOM 712 C C . PHE A 1 87 ? 24.221 0.279 3.884 1.00 92.50 87 PHE A C 1
ATOM 714 O O . PHE A 1 87 ? 24.780 -0.766 4.217 1.00 92.50 87 PHE A O 1
ATOM 721 N N . THR A 1 88 ? 22.924 0.484 4.125 1.00 90.06 88 THR A N 1
ATOM 722 C CA . THR A 1 88 ? 22.034 -0.519 4.724 1.00 90.06 88 THR A CA 1
ATOM 723 C C . THR A 1 88 ? 21.679 -1.649 3.753 1.00 90.06 88 THR A C 1
ATOM 725 O O . THR A 1 88 ? 21.062 -2.632 4.148 1.00 90.06 88 THR A O 1
ATOM 728 N N . GLY A 1 89 ? 22.063 -1.553 2.475 1.00 91.12 89 GLY A N 1
ATOM 729 C CA . GLY A 1 89 ? 21.652 -2.508 1.443 1.00 91.12 89 GLY A CA 1
ATOM 730 C C . GLY A 1 89 ? 20.209 -2.314 0.972 1.00 91.12 89 GLY A C 1
ATOM 731 O O . GLY A 1 89 ? 19.714 -3.137 0.206 1.00 91.12 89 GLY A O 1
ATOM 732 N N . LEU A 1 90 ? 19.554 -1.237 1.412 1.00 94.62 90 LEU A N 1
ATOM 733 C CA . LEU A 1 90 ? 18.238 -0.778 0.982 1.00 94.62 90 LEU A CA 1
ATOM 734 C C . LEU A 1 90 ? 18.345 0.667 0.509 1.00 94.62 90 LEU A C 1
ATOM 736 O O . LEU A 1 90 ? 19.232 1.400 0.915 1.00 94.62 90 LEU A O 1
ATOM 740 N N . ASN A 1 91 ? 17.420 1.108 -0.323 1.00 95.12 91 ASN A N 1
ATOM 741 C CA . ASN A 1 91 ? 17.180 2.515 -0.565 1.00 95.12 91 ASN A CA 1
ATOM 742 C C . ASN A 1 91 ? 16.162 2.994 0.469 1.00 95.12 91 ASN A C 1
ATOM 744 O O . ASN A 1 91 ? 14.949 2.870 0.275 1.00 95.12 91 ASN A O 1
ATOM 748 N N . THR A 1 92 ? 16.662 3.506 1.595 1.00 93.12 92 THR A N 1
ATOM 749 C CA . THR A 1 92 ? 15.823 3.878 2.744 1.00 93.12 92 THR A CA 1
ATOM 750 C C . THR A 1 92 ? 14.802 4.962 2.386 1.00 93.12 92 THR A C 1
ATOM 752 O O . THR A 1 92 ? 13.674 4.948 2.879 1.00 93.12 92 THR A O 1
ATOM 755 N N . ILE A 1 93 ? 15.160 5.873 1.475 1.00 92.00 93 ILE A N 1
ATOM 756 C CA . ILE A 1 93 ? 14.264 6.933 1.000 1.00 92.00 93 ILE A CA 1
ATOM 757 C C . ILE A 1 93 ? 13.093 6.326 0.222 1.00 92.00 93 ILE A C 1
ATOM 759 O O . ILE A 1 93 ? 11.938 6.620 0.532 1.00 92.00 93 ILE A O 1
ATOM 763 N N . ILE A 1 94 ? 13.371 5.444 -0.747 1.00 91.12 94 ILE A N 1
ATOM 764 C CA . ILE A 1 94 ? 12.324 4.739 -1.502 1.00 91.12 94 ILE A CA 1
ATOM 765 C C . ILE A 1 94 ? 11.462 3.901 -0.560 1.00 91.12 94 ILE A C 1
ATOM 767 O O . ILE A 1 94 ? 10.242 3.927 -0.684 1.00 91.12 94 ILE A O 1
ATOM 771 N N . LEU A 1 95 ? 12.064 3.202 0.407 1.00 93.38 95 LEU A N 1
ATOM 772 C CA . LEU A 1 95 ? 11.324 2.407 1.385 1.00 93.38 95 LEU A CA 1
ATOM 773 C C . LEU A 1 95 ? 10.309 3.263 2.156 1.00 93.38 95 LEU A C 1
ATOM 775 O O . LEU A 1 95 ? 9.135 2.907 2.217 1.00 93.38 95 LEU A O 1
ATOM 779 N N . ILE A 1 96 ? 10.728 4.409 2.702 1.00 92.19 96 ILE A N 1
ATOM 780 C CA . ILE A 1 96 ? 9.832 5.319 3.433 1.00 92.19 96 ILE A CA 1
ATOM 781 C C . ILE A 1 96 ? 8.713 5.826 2.521 1.00 92.19 96 ILE A C 1
ATOM 783 O O . ILE A 1 96 ? 7.548 5.826 2.929 1.00 92.19 96 ILE A O 1
ATOM 787 N N . ILE A 1 97 ? 9.047 6.223 1.287 1.00 91.19 97 ILE A N 1
ATOM 788 C CA . ILE A 1 97 ? 8.055 6.700 0.319 1.00 91.19 97 ILE A CA 1
ATOM 789 C C . ILE A 1 97 ? 7.020 5.607 0.045 1.00 91.19 97 ILE A C 1
ATOM 791 O O . ILE A 1 97 ? 5.821 5.831 0.188 1.00 91.19 97 ILE A O 1
ATOM 795 N N . VAL A 1 98 ? 7.470 4.401 -0.287 1.00 91.88 98 VAL A N 1
ATOM 796 C CA . VAL A 1 98 ? 6.588 3.282 -0.616 1.00 91.88 98 VAL A CA 1
ATOM 797 C C . VAL A 1 98 ? 5.695 2.926 0.573 1.00 91.88 98 VAL A C 1
ATOM 799 O O . VAL A 1 98 ? 4.481 2.834 0.409 1.00 91.88 98 VAL A O 1
ATOM 802 N N . LEU A 1 99 ? 6.248 2.778 1.779 1.00 93.38 99 LEU A N 1
ATOM 803 C CA . LEU A 1 99 ? 5.469 2.339 2.940 1.00 93.38 99 LEU A CA 1
ATOM 804 C C . LEU A 1 99 ? 4.469 3.390 3.429 1.00 93.38 99 LEU A C 1
ATOM 806 O O . LEU A 1 99 ? 3.316 3.059 3.702 1.00 93.38 99 LEU A O 1
ATOM 810 N N . ILE A 1 100 ? 4.892 4.649 3.551 1.00 90.31 100 ILE A N 1
ATOM 811 C CA . ILE A 1 100 ? 4.059 5.693 4.159 1.00 90.31 100 ILE A CA 1
ATOM 812 C C . ILE A 1 100 ? 3.162 6.352 3.111 1.00 90.31 100 ILE A C 1
ATOM 814 O O . ILE A 1 100 ? 1.957 6.499 3.322 1.00 90.31 100 ILE A O 1
ATOM 818 N N . VAL A 1 101 ? 3.740 6.752 1.979 1.00 92.00 101 VAL A N 1
ATOM 819 C CA . VAL A 1 101 ? 3.050 7.567 0.969 1.00 92.00 101 VAL A CA 1
ATOM 820 C C . VAL A 1 101 ? 2.131 6.702 0.139 1.00 92.00 101 VAL A C 1
ATOM 822 O O . VAL A 1 101 ? 0.940 6.995 0.034 1.00 92.00 101 VAL A O 1
ATOM 825 N N . TRP A 1 102 ? 2.685 5.644 -0.452 1.00 93.12 102 TRP A N 1
ATOM 826 C CA . TRP A 1 102 ? 1.927 4.797 -1.359 1.00 93.12 102 TRP A CA 1
ATOM 827 C C . TRP A 1 102 ? 1.024 3.880 -0.557 1.00 93.12 102 TRP A C 1
ATOM 829 O O . TRP A 1 102 ? -0.172 4.138 -0.522 1.00 93.12 102 TRP A O 1
ATOM 839 N N . TRP A 1 103 ? 1.573 2.900 0.162 1.00 93.00 103 TRP A N 1
ATOM 840 C CA . TRP A 1 103 ? 0.776 1.887 0.861 1.00 93.00 103 TRP A CA 1
ATOM 841 C C . TRP A 1 103 ? -0.100 2.460 1.977 1.00 93.00 103 TRP A C 1
ATOM 843 O O . TRP A 1 103 ? -1.271 2.093 2.075 1.00 93.00 103 TRP A O 1
ATOM 853 N N . GLY A 1 104 ? 0.433 3.368 2.796 1.00 91.06 104 GLY A N 1
ATOM 854 C CA . GLY A 1 104 ? -0.304 3.974 3.904 1.00 91.06 104 GLY A CA 1
ATOM 855 C C . GLY A 1 104 ? -1.400 4.936 3.442 1.00 91.06 104 GLY A C 1
ATOM 856 O O . GLY A 1 104 ? -2.592 4.671 3.606 1.00 91.06 104 GLY A O 1
ATOM 857 N N . ILE A 1 105 ? -1.011 6.077 2.871 1.00 88.56 105 ILE A N 1
ATOM 858 C CA . ILE A 1 105 ? -1.949 7.177 2.602 1.00 88.56 105 ILE A CA 1
ATOM 859 C C . ILE A 1 105 ? -2.729 6.952 1.302 1.00 88.56 105 ILE A C 1
ATOM 861 O O . ILE A 1 105 ? -3.959 6.895 1.319 1.00 88.56 105 ILE A O 1
ATOM 865 N N . LEU A 1 106 ? -2.040 6.838 0.167 1.00 91.56 106 LEU A N 1
ATOM 866 C CA . LEU A 1 106 ? -2.703 6.882 -1.138 1.00 91.56 106 LEU A CA 1
ATOM 867 C C . LEU A 1 106 ? -3.455 5.607 -1.461 1.00 91.56 106 LEU A C 1
ATOM 869 O O . LEU A 1 106 ? -4.593 5.670 -1.905 1.00 91.56 106 LEU A O 1
ATOM 873 N N . GLN A 1 107 ? -2.817 4.462 -1.270 1.00 93.19 107 GLN A N 1
ATOM 874 C CA . GLN A 1 107 ? -3.357 3.170 -1.652 1.00 93.19 107 GLN A CA 1
ATOM 875 C C . GLN A 1 107 ? -4.301 2.604 -0.603 1.00 93.19 107 GLN A C 1
ATOM 877 O O . GLN A 1 107 ? -5.185 1.845 -0.973 1.00 93.19 107 GLN A O 1
ATOM 882 N N . THR A 1 108 ? -4.192 2.991 0.668 1.00 93.38 108 THR A N 1
ATOM 883 C CA . THR A 1 108 ? -5.124 2.506 1.692 1.00 93.38 108 THR A CA 1
ATOM 884 C C . THR A 1 108 ? -6.089 3.576 2.161 1.00 93.38 108 THR A C 1
ATOM 886 O O . THR A 1 108 ? -7.302 3.396 2.058 1.00 93.38 108 THR A O 1
ATOM 889 N N . TRP A 1 109 ? -5.574 4.686 2.686 1.00 88.75 109 TRP A N 1
ATOM 890 C CA . TRP A 1 109 ? -6.424 5.642 3.381 1.00 88.75 109 TRP A CA 1
ATOM 891 C C . TRP A 1 109 ? -7.452 6.309 2.466 1.00 88.75 109 TRP A C 1
ATOM 893 O O . TRP A 1 109 ? -8.644 6.339 2.770 1.00 88.75 109 TRP A O 1
ATOM 903 N N . PHE A 1 110 ? -6.996 6.819 1.325 1.00 89.94 110 PHE A N 1
ATOM 904 C CA . PHE A 1 110 ? -7.838 7.519 0.357 1.00 89.94 110 PHE A CA 1
ATOM 905 C C . PHE A 1 110 ? -9.000 6.658 -0.157 1.00 89.94 110 PHE A C 1
ATOM 907 O O . PHE A 1 110 ? -10.147 7.105 -0.065 1.00 89.94 110 PHE A O 1
ATOM 914 N N . PRO A 1 111 ? -8.771 5.434 -0.670 1.00 93.31 111 PRO A N 1
ATOM 915 C CA . PRO A 1 111 ? -9.874 4.612 -1.141 1.00 93.31 111 PRO A CA 1
ATOM 916 C C . PRO A 1 111 ? -10.779 4.120 -0.010 1.00 93.31 111 PRO A C 1
ATOM 918 O O . PRO A 1 111 ? -11.986 4.042 -0.232 1.00 93.31 111 PRO A O 1
ATOM 921 N N . LEU A 1 112 ? -10.261 3.853 1.198 1.00 91.12 112 LEU A N 1
ATOM 922 C CA . LEU A 1 112 ? -11.116 3.519 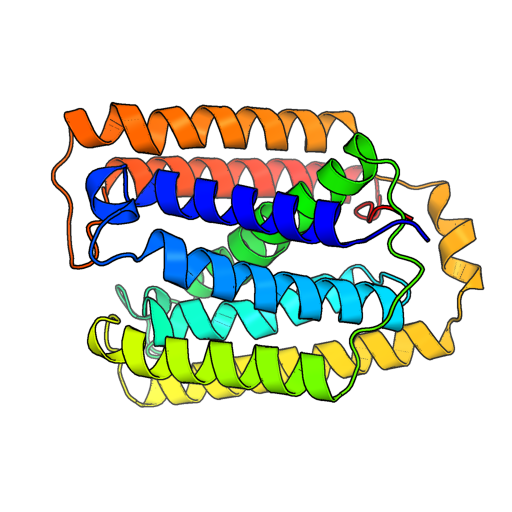2.344 1.00 91.12 112 LEU A CA 1
ATOM 923 C C . LEU A 1 112 ? -12.061 4.675 2.669 1.00 91.12 112 LEU A C 1
ATOM 925 O O . LEU A 1 112 ? -13.274 4.474 2.698 1.00 91.12 112 LEU A O 1
ATOM 929 N N . TYR A 1 113 ? -11.529 5.889 2.817 1.00 88.88 113 TYR A N 1
ATOM 930 C CA . TYR A 1 113 ? -12.326 7.091 3.047 1.00 88.88 113 TYR A CA 1
ATOM 931 C C . TYR A 1 113 ? -13.412 7.274 1.975 1.00 88.88 113 TYR A C 1
ATOM 933 O O . TYR A 1 113 ? -14.601 7.382 2.285 1.00 88.88 113 TYR A O 1
ATOM 941 N N . MET A 1 114 ? -13.015 7.243 0.701 1.00 90.75 114 MET A N 1
ATOM 942 C CA . MET A 1 114 ? -13.936 7.464 -0.412 1.00 90.75 114 MET A CA 1
ATOM 943 C C . MET A 1 114 ? -14.985 6.368 -0.540 1.00 90.75 114 MET A C 1
ATOM 945 O O . MET A 1 114 ? -16.143 6.667 -0.817 1.00 90.75 114 MET A O 1
ATOM 949 N N . SER A 1 115 ? -14.620 5.109 -0.306 1.00 91.62 115 SER A N 1
ATOM 950 C CA . SER A 1 115 ? -15.571 3.999 -0.371 1.00 91.62 115 SER A CA 1
ATOM 951 C C . SER A 1 115 ? -16.682 4.133 0.671 1.00 91.62 115 SER A C 1
ATOM 953 O O . SER A 1 115 ? -17.852 3.958 0.341 1.00 91.62 115 SER A O 1
ATOM 955 N N . GLY A 1 116 ? -16.353 4.515 1.906 1.00 87.94 116 GLY A N 1
ATOM 956 C CA . GLY A 1 116 ? -17.372 4.718 2.926 1.00 87.94 116 GLY A CA 1
ATOM 957 C C . GLY A 1 116 ? -18.252 5.930 2.641 1.00 87.94 116 GLY A C 1
ATOM 958 O O . GLY A 1 116 ? -19.464 5.841 2.811 1.00 87.94 116 GLY A O 1
ATOM 959 N N . LYS A 1 117 ? -17.684 7.016 2.093 1.00 86.81 117 LYS A N 1
ATOM 960 C CA . LYS A 1 117 ? -18.479 8.159 1.622 1.00 86.81 117 LYS A CA 1
ATOM 961 C C . LYS A 1 117 ? -19.446 7.769 0.495 1.00 86.81 117 LYS A C 1
ATOM 963 O O . LYS A 1 117 ? -20.601 8.179 0.513 1.00 86.81 117 LYS A O 1
ATOM 968 N N . LEU A 1 118 ? -18.981 6.999 -0.491 1.00 89.69 118 LEU A N 1
ATOM 969 C CA . LEU A 1 118 ? -19.766 6.634 -1.676 1.00 89.69 118 LEU A CA 1
ATOM 970 C C . LEU A 1 118 ? -20.843 5.586 -1.385 1.00 89.69 118 LEU A C 1
ATOM 972 O O . LEU A 1 118 ? -21.913 5.629 -1.989 1.00 89.69 118 LEU A O 1
ATOM 976 N N . PHE A 1 119 ? -20.566 4.636 -0.491 1.00 88.25 119 PHE A N 1
ATOM 977 C CA . PHE A 1 119 ? -21.469 3.514 -0.220 1.00 88.25 119 PHE A CA 1
ATOM 978 C C . PHE A 1 119 ? -22.226 3.629 1.106 1.00 88.25 119 PHE A C 1
ATOM 980 O O . PHE A 1 119 ? -23.096 2.796 1.360 1.00 88.25 119 PHE A O 1
ATOM 987 N N . GLY A 1 120 ? -21.913 4.624 1.944 1.00 80.44 120 GLY A N 1
ATOM 988 C CA . GLY A 1 120 ? -22.468 4.751 3.295 1.00 80.44 120 GLY A CA 1
ATOM 989 C C . GLY A 1 120 ? -22.101 3.574 4.206 1.00 80.44 120 GLY A C 1
ATOM 990 O O . GLY A 1 120 ? -22.831 3.269 5.145 1.00 80.44 120 GLY A O 1
ATOM 991 N N . GLU A 1 121 ? -21.021 2.851 3.892 1.00 76.19 121 GLU A N 1
ATOM 992 C CA . GLU A 1 121 ? -20.604 1.659 4.632 1.00 76.19 121 GLU A CA 1
ATOM 993 C C . GLU A 1 121 ? -19.681 2.030 5.792 1.00 76.19 121 GLU A C 1
ATOM 995 O O . GLU A 1 121 ? -18.644 2.662 5.597 1.00 76.19 121 GLU A O 1
ATOM 1000 N N . GLN A 1 122 ? -20.036 1.563 6.987 1.00 77.56 122 GLN A N 1
ATOM 1001 C CA . GLN A 1 122 ? -19.281 1.775 8.219 1.00 77.56 122 GLN A CA 1
ATOM 1002 C C . GLN A 1 122 ? -18.333 0.598 8.497 1.00 77.56 122 GLN A C 1
ATOM 1004 O O . GLN A 1 122 ? -18.707 -0.576 8.360 1.00 77.56 122 GLN A O 1
ATOM 1009 N N . ILE A 1 123 ? -17.107 0.872 8.956 1.00 75.88 123 ILE A N 1
ATOM 1010 C CA . ILE A 1 123 ? -16.128 -0.162 9.342 1.00 75.88 123 ILE A CA 1
ATOM 1011 C C . ILE A 1 123 ? -16.424 -0.669 10.764 1.00 75.88 123 ILE A C 1
ATOM 1013 O O . ILE A 1 123 ? -15.566 -0.687 11.636 1.00 75.88 123 ILE A O 1
ATOM 1017 N N . LEU A 1 124 ? -17.649 -1.133 11.017 1.00 68.38 124 LEU A N 1
ATOM 1018 C CA . LEU A 1 124 ? -18.052 -1.558 12.365 1.00 68.38 124 LEU A CA 1
ATOM 1019 C C . LEU A 1 124 ? -18.301 -3.069 12.481 1.00 68.38 124 LEU A C 1
ATOM 1021 O O . LEU A 1 124 ? -17.915 -3.666 13.482 1.00 68.38 124 LEU A O 1
ATOM 1025 N N . ASP A 1 125 ? -18.793 -3.729 11.424 1.00 71.06 125 ASP A N 1
ATOM 1026 C CA . ASP A 1 125 ? -19.282 -5.117 11.547 1.00 71.06 125 ASP A CA 1
ATOM 1027 C C . ASP A 1 125 ? -18.590 -6.141 10.638 1.00 71.06 125 ASP A C 1
ATOM 1029 O O . ASP A 1 125 ? -18.264 -5.856 9.497 1.00 71.06 125 ASP A O 1
ATOM 1033 N N . GLY A 1 126 ? -18.403 -7.382 11.092 1.00 72.00 126 GLY A N 1
ATOM 1034 C CA . GLY A 1 126 ? -17.940 -8.478 10.223 1.00 72.00 126 GLY A CA 1
ATOM 1035 C C . GLY A 1 126 ? -16.424 -8.678 10.224 1.00 72.00 126 GLY A C 1
ATOM 1036 O O . GLY A 1 126 ? -15.713 -8.285 9.301 1.00 72.00 126 GLY A O 1
ATOM 1037 N N . LYS A 1 127 ? -15.932 -9.327 11.283 1.00 82.62 127 LYS A N 1
ATOM 1038 C CA . LYS A 1 127 ? -14.531 -9.740 11.413 1.00 82.62 127 LYS A CA 1
ATOM 1039 C C . LYS A 1 127 ? -14.228 -10.888 10.448 1.00 82.62 127 LYS A C 1
ATOM 1041 O O . LYS A 1 127 ? -14.961 -11.873 10.406 1.00 82.62 127 LYS A O 1
ATOM 1046 N N . LEU A 1 128 ? -13.100 -10.800 9.746 1.00 88.12 128 LEU A N 1
ATOM 1047 C CA . LEU A 1 128 ? -12.500 -11.947 9.057 1.00 88.12 128 LEU A CA 1
ATOM 1048 C C . LEU A 1 128 ? -12.295 -13.120 10.037 1.00 88.12 128 LEU A C 1
ATOM 1050 O O . LEU A 1 128 ? -11.722 -12.938 11.114 1.00 88.12 128 LEU A O 1
ATOM 1054 N N . ASN A 1 129 ? -12.780 -14.311 9.681 1.00 90.69 129 ASN A N 1
ATOM 1055 C CA . ASN A 1 129 ? -12.600 -15.518 10.488 1.00 90.69 129 ASN A CA 1
ATOM 1056 C C . ASN A 1 129 ? -11.172 -16.088 10.332 1.00 90.69 129 ASN A C 1
ATOM 1058 O O . ASN A 1 129 ? -10.396 -15.652 9.481 1.00 90.69 129 ASN A O 1
ATOM 1062 N N . LYS A 1 130 ? -10.811 -17.082 11.158 1.00 93.88 130 LYS A N 1
ATOM 1063 C CA . LYS A 1 130 ? -9.464 -17.694 11.142 1.00 93.88 130 LYS A CA 1
ATOM 1064 C C . LYS A 1 130 ? -9.102 -18.292 9.778 1.00 93.88 130 LYS A C 1
ATOM 1066 O O . LYS A 1 130 ? -7.973 -18.140 9.328 1.00 93.88 130 LYS A O 1
ATOM 1071 N N . ILE A 1 131 ? -10.062 -18.946 9.122 1.00 94.56 131 ILE A N 1
ATOM 1072 C CA . ILE A 1 131 ? -9.860 -19.560 7.804 1.00 94.56 131 ILE A CA 1
ATOM 1073 C C . ILE A 1 131 ? -9.571 -18.480 6.757 1.00 94.56 131 ILE A C 1
ATOM 1075 O O . ILE A 1 131 ? -8.612 -18.610 6.008 1.00 94.56 131 ILE A O 1
ATOM 1079 N N . GLY A 1 132 ? -10.336 -17.387 6.747 1.00 93.06 132 GLY A N 1
ATOM 1080 C CA . GLY A 1 132 ? -10.123 -16.254 5.849 1.00 93.06 132 GLY A CA 1
ATOM 1081 C C . GLY A 1 132 ? -8.744 -15.623 6.027 1.00 93.06 132 GLY A C 1
ATOM 1082 O O . GLY A 1 132 ? -8.066 -15.367 5.040 1.00 93.06 132 GLY A O 1
ATOM 1083 N N . TRP A 1 133 ? -8.282 -15.464 7.272 1.00 95.69 133 TRP A N 1
ATOM 1084 C CA . TRP A 1 133 ? -6.913 -15.023 7.560 1.00 95.69 133 TRP A CA 1
ATOM 1085 C C . TRP A 1 133 ? -5.858 -15.956 6.961 1.00 95.69 133 TRP A C 1
ATOM 1087 O O . TRP A 1 133 ? -4.945 -15.491 6.282 1.00 95.69 133 TRP A O 1
ATOM 1097 N N . ILE A 1 134 ? -5.997 -17.268 7.178 1.00 96.56 134 ILE A N 1
ATOM 1098 C CA . ILE A 1 134 ? -5.069 -18.267 6.632 1.00 96.56 134 ILE A CA 1
ATOM 1099 C C . ILE A 1 134 ? -5.066 -18.210 5.103 1.00 96.56 134 ILE A C 1
ATOM 1101 O O . ILE A 1 134 ? -3.994 -18.175 4.510 1.00 96.56 134 ILE A O 1
ATOM 1105 N N . LEU A 1 135 ? -6.236 -18.145 4.462 1.00 96.50 135 LEU A N 1
ATOM 1106 C CA . LEU A 1 135 ? -6.342 -18.069 3.003 1.00 96.50 135 LEU A CA 1
ATOM 1107 C C . LEU A 1 135 ? -5.671 -16.807 2.444 1.00 96.50 135 LEU A C 1
ATOM 1109 O O . LEU A 1 135 ? -4.910 -16.913 1.485 1.00 96.50 135 LEU A O 1
ATOM 1113 N N . CYS A 1 136 ? -5.886 -15.638 3.060 1.00 96.31 136 CYS A N 1
ATOM 1114 C CA . CYS A 1 136 ? -5.217 -14.398 2.660 1.00 96.31 136 CYS A CA 1
ATOM 1115 C C . CYS A 1 136 ? -3.690 -14.509 2.777 1.00 96.31 136 CYS A C 1
ATOM 1117 O O . CYS A 1 136 ? -2.973 -14.158 1.841 1.00 96.31 136 CYS A O 1
ATOM 1119 N N . LEU A 1 137 ? -3.187 -15.024 3.904 1.00 95.56 137 LEU A N 1
ATOM 1120 C CA . LEU A 1 137 ? -1.749 -15.166 4.147 1.00 95.56 137 LEU A CA 1
ATOM 1121 C C . LEU A 1 137 ? -1.102 -16.189 3.211 1.00 95.56 137 LEU A C 1
ATOM 1123 O O . LEU A 1 137 ? -0.045 -15.913 2.652 1.00 95.56 137 LEU A O 1
ATOM 1127 N N . VAL A 1 138 ? -1.740 -17.345 3.008 1.00 96.69 138 VAL A N 1
ATOM 1128 C CA . VAL A 1 138 ? -1.267 -18.378 2.075 1.00 96.69 138 VAL A CA 1
ATOM 1129 C C . VAL A 1 138 ? -1.221 -17.822 0.659 1.00 96.69 138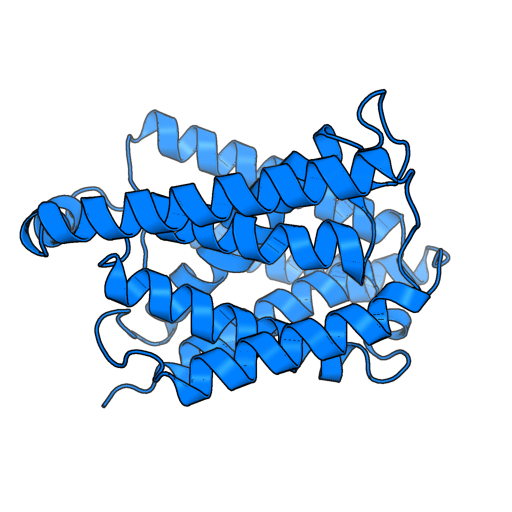 VAL A C 1
ATOM 1131 O O . VAL A 1 138 ? -0.212 -17.990 -0.019 1.00 96.69 138 VAL A O 1
ATOM 1134 N N . TYR A 1 139 ? -2.267 -17.115 0.224 1.00 95.62 139 TYR A N 1
ATOM 1135 C CA . TYR A 1 139 ? -2.288 -16.511 -1.103 1.00 95.62 139 TYR A CA 1
ATOM 1136 C C . TYR A 1 139 ? -1.155 -15.489 -1.281 1.00 95.62 139 TYR A C 1
ATOM 1138 O O . TYR A 1 139 ? -0.408 -15.569 -2.255 1.00 95.62 139 TYR A O 1
ATOM 1146 N N . ILE A 1 140 ? -0.967 -14.576 -0.319 1.00 94.94 140 ILE A N 1
ATOM 1147 C CA . ILE A 1 140 ? 0.123 -13.588 -0.359 1.00 94.94 140 ILE A CA 1
ATOM 1148 C C . ILE A 1 140 ? 1.489 -14.278 -0.363 1.00 94.94 140 ILE A C 1
ATOM 1150 O O . ILE A 1 140 ? 2.363 -13.873 -1.127 1.00 94.94 140 ILE A O 1
ATOM 1154 N N . ALA A 1 141 ? 1.681 -15.329 0.437 1.00 94.75 141 ALA A N 1
ATOM 1155 C CA . ALA A 1 141 ? 2.928 -16.086 0.471 1.00 94.75 141 ALA A CA 1
ATOM 1156 C C . ALA A 1 141 ? 3.217 -16.767 -0.876 1.00 94.75 141 ALA A C 1
ATOM 1158 O O . ALA A 1 141 ? 4.308 -16.603 -1.417 1.00 94.75 141 ALA A O 1
ATOM 1159 N N . VAL A 1 142 ? 2.237 -17.469 -1.454 1.00 95.19 142 VAL A N 1
ATOM 1160 C CA . VAL A 1 142 ? 2.369 -18.128 -2.765 1.00 95.19 142 VAL A CA 1
ATOM 1161 C C . VAL A 1 142 ? 2.663 -17.106 -3.860 1.00 95.19 142 VAL A C 1
ATOM 1163 O O . VAL A 1 142 ? 3.611 -17.284 -4.622 1.00 95.19 142 VAL A O 1
ATOM 1166 N N . PHE A 1 143 ? 1.904 -16.008 -3.909 1.00 93.31 143 PHE A N 1
ATOM 1167 C CA . PHE A 1 143 ? 2.144 -14.938 -4.873 1.00 93.31 143 PHE A CA 1
ATOM 1168 C C . PHE A 1 143 ? 3.546 -14.344 -4.719 1.00 93.31 143 PHE A C 1
ATOM 1170 O O . PHE A 1 143 ? 4.252 -14.173 -5.708 1.00 93.31 143 PHE A O 1
ATOM 1177 N N . THR A 1 144 ? 3.977 -14.087 -3.482 1.00 93.31 144 THR A N 1
ATOM 1178 C CA . THR A 1 144 ? 5.313 -13.553 -3.192 1.00 93.31 144 THR A CA 1
ATOM 1179 C C . THR A 1 144 ? 6.405 -14.503 -3.673 1.00 93.31 144 THR A C 1
ATOM 1181 O O . THR A 1 144 ? 7.349 -14.052 -4.308 1.00 93.31 144 THR A O 1
ATOM 1184 N N . LEU A 1 145 ? 6.271 -15.812 -3.439 1.00 93.44 145 LEU A N 1
ATOM 1185 C CA . LEU A 1 145 ? 7.240 -16.810 -3.907 1.00 93.44 145 LEU A CA 1
ATOM 1186 C C . LEU A 1 145 ? 7.352 -16.838 -5.436 1.00 93.44 145 LEU A C 1
ATOM 1188 O O . LEU A 1 145 ? 8.459 -16.899 -5.967 1.00 93.44 145 LEU A O 1
ATOM 1192 N N . ILE A 1 146 ? 6.219 -16.759 -6.139 1.00 91.25 146 ILE A N 1
ATOM 1193 C CA . ILE A 1 146 ? 6.187 -16.734 -7.607 1.00 91.25 146 ILE A CA 1
ATOM 1194 C C . ILE A 1 146 ? 6.816 -15.435 -8.125 1.00 91.25 146 ILE A C 1
ATOM 1196 O O . ILE A 1 146 ? 7.742 -15.472 -8.938 1.00 91.25 146 ILE A O 1
ATOM 1200 N N . ALA A 1 147 ? 6.352 -14.288 -7.624 1.00 89.25 147 ALA A N 1
ATOM 1201 C CA . ALA A 1 147 ? 6.798 -12.970 -8.062 1.00 89.25 147 ALA A CA 1
ATOM 1202 C C . ALA A 1 147 ? 8.264 -12.688 -7.711 1.00 89.25 147 ALA A C 1
ATOM 1204 O O . ALA A 1 147 ? 8.946 -11.984 -8.455 1.00 89.25 147 ALA A O 1
ATOM 1205 N N . PHE A 1 148 ? 8.783 -13.290 -6.635 1.00 89.81 148 PHE A N 1
ATOM 1206 C CA . PHE A 1 148 ? 10.173 -13.118 -6.229 1.00 89.81 148 PHE A CA 1
ATOM 1207 C C . PHE A 1 148 ? 11.139 -13.479 -7.352 1.00 89.81 148 PHE A C 1
ATOM 1209 O O . PHE A 1 148 ? 12.187 -12.856 -7.448 1.00 89.81 148 PHE A O 1
ATOM 1216 N N . THR A 1 149 ? 10.819 -14.424 -8.238 1.00 87.88 149 THR A N 1
ATOM 1217 C CA . THR A 1 149 ? 11.701 -14.785 -9.363 1.00 87.88 149 THR A CA 1
ATOM 1218 C C . THR A 1 149 ? 12.026 -13.605 -10.289 1.00 87.88 149 THR A C 1
ATOM 1220 O O . THR A 1 149 ? 13.163 -13.508 -10.745 1.00 87.88 149 THR A O 1
ATOM 1223 N N . GLY A 1 150 ? 11.080 -12.681 -10.496 1.00 84.06 150 GLY A N 1
ATOM 1224 C CA . GLY A 1 150 ? 11.254 -11.468 -11.307 1.00 84.06 150 GLY A CA 1
ATOM 1225 C C . GLY A 1 150 ? 11.613 -10.208 -10.510 1.00 84.06 150 GLY A C 1
ATOM 1226 O O . GLY A 1 150 ? 11.882 -9.167 -11.102 1.00 84.06 150 GLY A O 1
ATOM 1227 N N . ALA A 1 151 ? 11.625 -10.273 -9.177 1.00 87.00 151 ALA A N 1
ATOM 1228 C CA . ALA A 1 151 ? 11.910 -9.119 -8.329 1.00 87.00 151 ALA A CA 1
ATOM 1229 C C . ALA A 1 151 ? 13.374 -8.661 -8.439 1.00 87.00 151 ALA A C 1
ATOM 1231 O O . ALA A 1 151 ? 14.295 -9.484 -8.497 1.00 87.00 151 ALA A O 1
ATOM 1232 N N . THR A 1 152 ? 13.597 -7.346 -8.343 1.00 87.50 152 THR A N 1
ATOM 1233 C CA . THR A 1 152 ? 14.948 -6.776 -8.209 1.00 87.50 152 THR A CA 1
ATOM 1234 C C . THR A 1 152 ? 15.638 -7.356 -6.972 1.00 87.50 152 THR A C 1
ATOM 1236 O O . THR A 1 152 ? 15.039 -7.442 -5.896 1.00 87.50 152 THR A O 1
ATOM 1239 N N . LYS A 1 153 ? 16.897 -7.781 -7.118 1.00 92.12 153 LYS A N 1
ATOM 1240 C CA . LYS A 1 153 ? 17.654 -8.434 -6.043 1.00 92.12 153 LYS A CA 1
ATOM 1241 C C . LYS A 1 153 ? 18.549 -7.453 -5.303 1.00 92.12 153 LYS A C 1
ATOM 1243 O O . LYS A 1 153 ? 19.207 -6.623 -5.920 1.00 92.12 153 LYS A O 1
ATOM 1248 N N . GLY A 1 154 ? 18.582 -7.596 -3.983 1.00 92.94 154 GLY A N 1
ATOM 1249 C CA . GLY A 1 154 ? 19.476 -6.858 -3.097 1.00 92.94 154 GLY A CA 1
ATOM 1250 C C . GLY A 1 154 ? 20.548 -7.736 -2.465 1.00 92.94 154 GLY A C 1
ATOM 1251 O O . GLY A 1 154 ? 20.572 -8.957 -2.630 1.00 92.94 154 GLY A O 1
ATOM 1252 N N . ALA A 1 155 ? 21.423 -7.107 -1.687 1.00 95.12 155 ALA A N 1
ATOM 1253 C CA . ALA A 1 155 ? 22.354 -7.824 -0.827 1.00 95.12 155 ALA A CA 1
ATOM 1254 C C . ALA A 1 155 ? 21.614 -8.523 0.330 1.00 95.12 155 ALA A C 1
ATOM 1256 O O . ALA A 1 155 ? 20.566 -8.059 0.787 1.00 95.12 155 ALA A O 1
ATOM 1257 N N . LEU A 1 156 ? 22.179 -9.624 0.841 1.00 95.94 156 LEU A N 1
ATOM 1258 C CA . LEU A 1 156 ? 21.559 -10.434 1.900 1.00 95.94 156 LEU A CA 1
ATOM 1259 C C . LEU A 1 156 ? 21.211 -9.609 3.150 1.00 95.94 156 LEU A C 1
ATOM 1261 O O . LEU A 1 156 ? 20.138 -9.785 3.726 1.00 95.94 156 LEU A O 1
ATOM 1265 N N . HIS A 1 157 ? 22.080 -8.677 3.551 1.00 96.25 157 HIS A N 1
ATOM 1266 C CA . HIS A 1 157 ? 21.831 -7.824 4.714 1.00 96.25 157 HIS A CA 1
ATOM 1267 C C . HIS A 1 157 ? 20.643 -6.874 4.519 1.00 96.25 157 HIS A C 1
ATOM 1269 O O . HIS A 1 157 ? 19.927 -6.620 5.484 1.00 96.25 157 HIS A O 1
ATOM 1275 N N . GLY A 1 158 ? 20.353 -6.437 3.289 1.00 96.12 158 GLY A N 1
ATOM 1276 C CA . GLY A 1 158 ? 19.155 -5.648 2.985 1.00 96.12 158 GLY A CA 1
ATOM 1277 C C . GLY A 1 158 ? 17.858 -6.440 3.203 1.00 96.12 158 GLY A C 1
ATOM 1278 O O . GLY A 1 158 ? 16.886 -5.916 3.753 1.00 96.12 158 GLY A O 1
ATOM 1279 N N . TYR A 1 159 ? 17.848 -7.735 2.861 1.00 96.62 159 TYR A N 1
ATOM 1280 C CA . TYR A 1 159 ? 16.727 -8.628 3.185 1.00 96.62 159 TYR A CA 1
ATOM 1281 C C . TYR A 1 159 ? 16.570 -8.825 4.696 1.00 96.62 159 TYR A C 1
ATOM 1283 O O . TYR A 1 159 ? 15.453 -8.751 5.205 1.00 96.62 159 TYR A O 1
ATOM 1291 N N . ILE A 1 160 ? 17.677 -9.022 5.422 1.00 97.44 160 ILE A N 1
ATOM 1292 C CA . ILE A 1 160 ? 17.668 -9.142 6.889 1.00 97.44 160 ILE A CA 1
ATOM 1293 C C . ILE A 1 160 ? 17.072 -7.879 7.523 1.00 97.44 160 ILE A C 1
ATOM 1295 O O . ILE A 1 160 ? 16.172 -7.976 8.356 1.00 97.44 160 ILE A O 1
ATOM 1299 N N . ILE A 1 161 ? 17.503 -6.693 7.086 1.00 97.12 161 ILE A N 1
ATOM 1300 C CA . ILE A 1 161 ? 16.973 -5.416 7.580 1.00 97.12 161 ILE A CA 1
ATOM 1301 C C . ILE A 1 161 ? 15.486 -5.269 7.242 1.00 97.12 161 ILE A C 1
ATOM 1303 O O . ILE A 1 161 ? 14.709 -4.869 8.105 1.00 97.12 161 ILE A O 1
ATOM 1307 N N . SER A 1 162 ? 15.053 -5.667 6.042 1.00 96.56 162 SER A N 1
ATOM 1308 C CA . SER A 1 162 ? 13.628 -5.660 5.677 1.00 96.56 162 SER A CA 1
ATOM 1309 C C . SER A 1 162 ? 12.788 -6.548 6.605 1.00 96.56 162 SER A C 1
ATOM 1311 O O . SER A 1 162 ? 11.706 -6.145 7.026 1.00 96.56 162 SER A O 1
ATOM 1313 N N . ILE A 1 163 ? 13.289 -7.731 6.982 1.00 96.81 163 ILE A N 1
ATOM 1314 C CA . ILE A 1 163 ? 12.614 -8.637 7.928 1.00 96.81 163 ILE A CA 1
ATOM 1315 C C . ILE A 1 163 ? 12.559 -8.028 9.336 1.00 96.81 163 ILE A C 1
ATOM 1317 O O . ILE A 1 163 ? 11.539 -8.150 10.019 1.00 96.81 163 ILE A O 1
ATOM 1321 N N . ILE A 1 164 ? 13.620 -7.343 9.772 1.00 97.50 164 ILE A N 1
ATOM 1322 C CA . ILE A 1 164 ? 13.633 -6.621 11.052 1.00 97.50 164 ILE A CA 1
ATOM 1323 C C . ILE A 1 164 ? 12.567 -5.521 11.043 1.00 97.50 164 ILE A C 1
ATOM 1325 O O . ILE A 1 164 ? 11.747 -5.465 11.957 1.00 97.50 164 ILE A O 1
ATOM 1329 N N . ILE A 1 165 ? 12.519 -4.690 9.996 1.00 96.62 165 ILE A N 1
ATOM 1330 C CA . ILE A 1 165 ? 11.520 -3.619 9.864 1.00 96.62 165 ILE A CA 1
ATOM 1331 C C . ILE A 1 165 ? 10.104 -4.204 9.834 1.00 96.62 165 ILE A C 1
ATOM 1333 O O . ILE A 1 165 ? 9.242 -3.727 10.569 1.00 96.62 165 ILE A O 1
ATOM 1337 N N . PHE A 1 166 ? 9.869 -5.268 9.058 1.00 96.81 166 PHE A N 1
ATOM 1338 C CA . PHE A 1 166 ? 8.592 -5.988 9.048 1.00 96.81 166 PHE A CA 1
ATOM 1339 C C . PHE A 1 166 ? 8.186 -6.424 10.459 1.00 96.81 166 PHE A C 1
ATOM 1341 O O . PHE A 1 166 ? 7.069 -6.157 10.893 1.00 96.81 166 PHE A O 1
ATOM 1348 N N . SER A 1 167 ? 9.107 -7.047 11.197 1.00 97.38 167 SER A N 1
ATOM 1349 C CA . SER A 1 167 ? 8.848 -7.547 12.550 1.00 97.38 167 SER A CA 1
ATOM 1350 C C . SER A 1 167 ? 8.512 -6.410 13.517 1.00 97.38 167 SER A C 1
ATOM 1352 O O . SER A 1 167 ? 7.572 -6.527 14.302 1.00 97.38 167 SER A O 1
ATOM 1354 N N . LEU A 1 168 ? 9.229 -5.285 13.433 1.00 97.50 168 LEU A N 1
ATOM 1355 C CA . LEU A 1 168 ? 8.968 -4.100 14.252 1.00 97.50 168 LEU A CA 1
ATOM 1356 C C . LEU A 1 168 ? 7.600 -3.477 13.944 1.00 97.50 168 LEU A C 1
ATOM 1358 O O . LEU A 1 168 ? 6.852 -3.171 14.872 1.00 97.50 168 LEU A O 1
ATOM 1362 N N . LEU A 1 169 ? 7.242 -3.327 12.665 1.00 96.56 169 LEU A N 1
ATOM 1363 C CA . LEU A 1 169 ? 5.935 -2.802 12.250 1.00 96.56 169 LEU A CA 1
ATOM 1364 C C . LEU A 1 169 ? 4.790 -3.747 12.643 1.00 96.56 169 LEU A C 1
ATOM 1366 O O . LEU A 1 169 ? 3.738 -3.293 13.103 1.00 96.56 169 LEU A O 1
ATOM 1370 N N . PHE A 1 170 ? 5.009 -5.060 12.543 1.00 96.25 170 PHE A N 1
ATOM 1371 C CA . PHE A 1 170 ? 4.051 -6.073 12.973 1.00 96.25 170 PHE A CA 1
ATOM 1372 C C . PHE A 1 170 ? 3.806 -5.985 14.481 1.00 96.25 170 PHE A C 1
ATOM 1374 O O . PHE A 1 170 ? 2.660 -5.859 14.908 1.00 96.25 170 PHE A O 1
ATOM 1381 N N . ILE A 1 171 ? 4.868 -5.950 15.294 1.00 97.62 171 ILE A N 1
ATOM 1382 C CA . ILE A 1 171 ? 4.765 -5.759 16.749 1.00 97.62 171 ILE A CA 1
ATOM 1383 C C . ILE A 1 171 ? 4.048 -4.443 17.069 1.00 97.62 171 ILE A C 1
ATOM 1385 O O . ILE A 1 171 ? 3.136 -4.426 17.898 1.00 97.62 171 ILE A O 1
ATOM 1389 N N . TRP A 1 172 ? 4.404 -3.350 16.389 1.00 96.69 172 TRP A N 1
ATOM 1390 C CA . TRP A 1 172 ? 3.754 -2.056 16.590 1.00 96.69 172 TRP A CA 1
ATOM 1391 C C . TRP A 1 172 ? 2.255 -2.108 16.270 1.00 96.69 172 TRP A C 1
ATOM 1393 O O . TRP A 1 172 ? 1.448 -1.585 17.038 1.00 96.69 172 TRP A O 1
ATOM 1403 N N . THR A 1 173 ? 1.862 -2.824 15.215 1.00 95.88 173 THR A N 1
ATOM 1404 C CA . THR A 1 173 ? 0.453 -3.063 14.874 1.00 95.88 173 THR A CA 1
ATOM 1405 C C . THR A 1 173 ? -0.299 -3.718 16.038 1.00 95.88 173 THR A C 1
ATOM 1407 O O . THR A 1 173 ? -1.361 -3.231 16.426 1.00 95.88 173 THR A O 1
ATOM 1410 N N . PHE A 1 174 ? 0.256 -4.766 16.663 1.00 95.69 174 PHE A N 1
ATOM 1411 C CA . PHE A 1 174 ? -0.369 -5.392 17.840 1.00 95.69 174 PHE A CA 1
ATOM 1412 C C . PHE A 1 174 ? -0.430 -4.469 19.048 1.00 95.69 174 PHE A C 1
ATOM 1414 O O . PHE A 1 174 ? -1.441 -4.464 19.749 1.00 95.69 174 PHE A O 1
ATOM 1421 N N . ILE A 1 175 ? 0.618 -3.680 19.289 1.00 95.69 175 ILE A N 1
ATOM 1422 C CA . ILE A 1 175 ? 0.637 -2.706 20.384 1.00 95.69 175 ILE A CA 1
ATOM 1423 C C . ILE A 1 175 ? -0.498 -1.691 20.208 1.00 95.69 175 ILE A C 1
ATOM 1425 O O . ILE A 1 175 ? -1.213 -1.409 21.167 1.00 95.69 175 ILE A O 1
ATOM 1429 N N . GLU A 1 176 ? -0.702 -1.160 19.002 1.00 93.62 176 GLU A N 1
ATOM 1430 C CA . GLU A 1 176 ? -1.769 -0.186 18.744 1.00 93.62 176 GLU A CA 1
ATOM 1431 C C . GLU A 1 176 ? -3.163 -0.821 18.804 1.00 93.62 176 GLU A C 1
ATOM 1433 O O . GLU A 1 176 ? -4.082 -0.201 19.336 1.00 93.62 176 GLU A O 1
ATOM 1438 N N . ILE A 1 177 ? -3.326 -2.072 18.356 1.00 92.31 177 ILE A N 1
ATOM 1439 C CA . ILE A 1 177 ? -4.572 -2.831 18.560 1.00 92.31 177 ILE A CA 1
ATOM 1440 C C . ILE A 1 177 ? -4.841 -3.018 20.058 1.00 92.31 177 ILE A C 1
ATOM 1442 O O . ILE A 1 177 ? -5.964 -2.820 20.519 1.00 92.31 177 ILE A O 1
ATOM 1446 N N . TRP A 1 178 ? -3.829 -3.398 20.839 1.00 92.88 178 TRP A N 1
ATOM 1447 C CA . TRP A 1 178 ? -3.980 -3.605 22.277 1.00 92.88 178 TRP A CA 1
ATOM 1448 C C . TRP A 1 178 ? -4.348 -2.304 22.995 1.00 92.88 178 TRP A C 1
ATOM 1450 O O . TRP A 1 178 ? -5.322 -2.288 23.745 1.00 92.88 178 TRP A O 1
ATOM 1460 N N . LYS A 1 179 ? -3.652 -1.198 22.703 1.00 89.81 179 LYS A N 1
ATOM 1461 C CA . LYS A 1 179 ? -3.987 0.133 23.235 1.00 89.81 179 LYS A CA 1
ATOM 1462 C C . LYS A 1 179 ? -5.412 0.551 22.877 1.00 89.81 179 LYS A C 1
ATOM 1464 O O . LYS A 1 179 ? -6.148 0.984 23.756 1.00 89.81 179 LYS A O 1
ATOM 1469 N N . ALA A 1 180 ? -5.819 0.376 21.619 1.00 86.25 180 ALA A N 1
ATOM 1470 C CA . ALA A 1 180 ? -7.170 0.716 21.179 1.00 86.25 180 ALA A CA 1
ATOM 1471 C C . ALA A 1 180 ? -8.248 -0.086 21.930 1.00 86.25 180 ALA A C 1
ATOM 1473 O O . ALA A 1 180 ? -9.304 0.445 22.268 1.00 86.25 180 ALA A O 1
ATOM 1474 N N . ASN A 1 181 ? -7.962 -1.348 22.262 1.00 86.06 181 ASN A N 1
ATOM 1475 C CA . ASN A 1 181 ? -8.859 -2.171 23.070 1.00 86.06 181 ASN A CA 1
ATOM 1476 C C . ASN A 1 181 ? -8.960 -1.722 24.539 1.00 86.06 181 ASN A C 1
ATOM 1478 O O . ASN A 1 181 ? -10.012 -1.927 25.138 1.00 86.06 181 ASN A O 1
ATOM 1482 N N . GLN A 1 182 ? -7.917 -1.106 25.110 1.00 84.56 182 GLN A N 1
ATOM 1483 C CA . GLN A 1 182 ? -7.938 -0.584 26.488 1.00 84.56 182 GLN A CA 1
ATOM 1484 C C . GLN A 1 182 ? -8.749 0.708 26.618 1.00 84.56 182 GLN A C 1
ATOM 1486 O O . GLN A 1 182 ? -9.473 0.894 27.590 1.00 84.56 182 GLN A O 1
ATOM 1491 N N . VAL A 1 183 ? -8.634 1.596 25.630 1.00 78.94 183 VAL A N 1
ATOM 1492 C CA . VAL A 1 183 ? -9.371 2.868 25.579 1.00 78.94 183 VAL A CA 1
ATOM 1493 C C . VAL A 1 183 ? -10.878 2.631 25.391 1.00 78.94 183 VAL A C 1
ATOM 1495 O O . VAL A 1 183 ? -11.715 3.339 25.953 1.00 78.94 183 VAL A O 1
ATOM 1498 N N . GLY A 1 184 ? -11.235 1.584 24.642 1.00 66.19 184 GLY A N 1
ATOM 1499 C CA . GLY A 1 184 ? -12.617 1.207 24.375 1.00 66.19 184 GLY A CA 1
ATOM 1500 C C . GLY A 1 184 ? -13.315 2.124 23.364 1.00 66.19 184 GLY A C 1
ATOM 1501 O O . GLY A 1 184 ? -12.830 3.185 22.986 1.00 66.19 184 GLY A O 1
ATOM 1502 N N . LYS A 1 185 ? -14.512 1.715 22.925 1.00 64.56 185 LYS A N 1
ATOM 1503 C CA . LYS A 1 185 ? -15.301 2.375 21.860 1.00 64.56 185 LYS A CA 1
ATOM 1504 C C . LYS A 1 185 ? -15.699 3.838 22.166 1.00 64.56 185 LYS A C 1
ATOM 1506 O O . LYS A 1 185 ? -16.227 4.517 21.295 1.00 64.56 185 LYS A O 1
ATOM 1511 N N . LYS A 1 186 ? -15.489 4.314 23.400 1.00 56.34 186 LYS A N 1
ATOM 1512 C CA . LYS A 1 186 ? -16.035 5.575 23.930 1.00 56.34 186 LYS A CA 1
ATOM 1513 C C . LYS A 1 186 ? -15.299 6.828 23.425 1.00 56.34 186 LYS A C 1
ATOM 1515 O O . LYS A 1 186 ? -15.964 7.794 23.089 1.00 56.34 186 LYS A O 1
ATOM 1520 N N . GLU A 1 187 ? -13.974 6.785 23.261 1.00 57.88 187 GLU A N 1
ATOM 1521 C CA . GLU A 1 187 ? -13.175 7.907 22.706 1.00 57.88 187 GLU A CA 1
ATOM 1522 C C . GLU A 1 187 ? -13.322 8.089 21.180 1.00 57.88 187 GLU A C 1
ATOM 1524 O O . GLU A 1 187 ? -12.903 9.102 20.619 1.00 57.88 187 GLU A O 1
ATOM 1529 N N . LEU A 1 188 ? -13.902 7.107 20.485 1.00 55.22 188 LEU A N 1
ATOM 1530 C CA . LEU A 1 188 ? -14.106 7.157 19.033 1.00 55.22 188 LEU A CA 1
ATOM 1531 C C . LEU A 1 188 ? -15.300 8.003 18.620 1.00 55.22 188 LEU A C 1
ATOM 1533 O O . LEU A 1 188 ? -15.241 8.655 17.585 1.00 55.22 188 LEU A O 1
ATOM 1537 N N . ILE A 1 189 ? -16.341 8.020 19.449 1.00 55.66 189 ILE A N 1
ATOM 1538 C CA . ILE A 1 189 ? -17.526 8.852 19.234 1.00 55.66 189 ILE A CA 1
ATOM 1539 C C . ILE A 1 189 ? -17.179 10.323 19.519 1.00 55.66 189 ILE A C 1
ATOM 1541 O O . ILE A 1 189 ? -17.563 11.206 18.761 1.00 55.66 189 ILE A O 1
ATOM 1545 N N . ASP A 1 190 ? -16.354 10.594 20.536 1.00 52.19 190 ASP A N 1
ATOM 1546 C CA . ASP A 1 190 ? -15.929 11.963 20.865 1.00 52.19 190 ASP A CA 1
ATOM 1547 C C . ASP A 1 190 ? -14.973 12.572 19.811 1.00 52.19 190 ASP A C 1
ATOM 1549 O O . ASP A 1 190 ? -14.899 13.793 19.665 1.00 52.19 190 ASP A O 1
ATOM 1553 N N . ASN A 1 191 ? -14.280 11.747 19.012 1.00 52.28 191 ASN A N 1
ATOM 1554 C CA . ASN A 1 191 ? -13.414 12.203 17.914 1.00 52.28 191 ASN A CA 1
ATOM 1555 C C . ASN A 1 191 ? -14.156 12.517 16.598 1.00 52.28 191 ASN A C 1
ATOM 1557 O O . ASN A 1 191 ? -13.548 13.119 15.707 1.00 52.28 191 ASN A O 1
ATOM 1561 N N . GLU A 1 192 ? -15.449 12.187 16.461 1.00 53.72 192 GLU A N 1
ATOM 1562 C CA . GLU A 1 192 ? -16.249 12.557 15.276 1.00 53.72 192 GLU A CA 1
ATOM 1563 C C . GLU A 1 192 ? -16.350 14.083 15.089 1.00 53.72 192 GLU A C 1
ATOM 1565 O O . GLU A 1 192 ? -16.555 14.567 13.977 1.00 53.72 192 GLU A O 1
ATOM 1570 N N . GLN A 1 193 ? -16.126 14.869 16.148 1.00 47.72 193 GLN A N 1
ATOM 1571 C CA . GLN A 1 193 ? -16.159 16.333 16.086 1.00 47.72 193 GLN A CA 1
ATOM 1572 C C . GLN A 1 193 ? -14.906 16.969 15.442 1.00 47.72 193 GLN A C 1
ATOM 1574 O O . GLN A 1 193 ? -14.948 18.147 15.096 1.00 47.72 193 GLN A O 1
ATOM 1579 N N . ASN A 1 194 ? -13.819 16.213 15.215 1.00 52.50 194 ASN A N 1
ATOM 1580 C CA . ASN A 1 194 ? -12.546 16.710 14.656 1.00 52.50 194 ASN A CA 1
ATOM 1581 C C . ASN A 1 194 ? -12.129 16.001 13.350 1.00 52.50 194 ASN A C 1
ATOM 1583 O O . ASN A 1 194 ? -10.940 15.787 13.089 1.00 52.50 194 ASN A O 1
ATOM 1587 N N . LEU A 1 195 ? -13.100 15.621 12.515 1.00 62.88 195 LEU A N 1
ATOM 1588 C CA . LEU A 1 195 ? -12.834 14.943 11.243 1.00 62.88 195 LEU A CA 1
ATOM 1589 C C . LEU A 1 195 ? -12.165 15.884 10.224 1.00 62.88 195 LEU A C 1
ATOM 1591 O O . LEU A 1 195 ? -12.551 17.045 10.063 1.00 62.88 195 LEU A O 1
ATOM 1595 N N . PHE A 1 196 ? -11.150 15.363 9.526 1.00 60.78 196 PHE A N 1
ATOM 1596 C CA . PHE A 1 196 ? -10.483 16.001 8.382 1.00 60.78 196 PHE A CA 1
ATOM 1597 C C . PHE A 1 196 ? -11.496 16.518 7.348 1.00 60.78 196 PHE A C 1
ATOM 1599 O O . PHE A 1 196 ? -12.496 15.852 7.081 1.00 60.78 196 PHE A O 1
ATOM 1606 N N . ASP A 1 197 ? -11.233 17.675 6.727 1.00 63.84 197 ASP A N 1
ATOM 1607 C CA . ASP A 1 197 ? -12.125 18.190 5.682 1.00 63.84 197 ASP A CA 1
ATOM 1608 C C . ASP A 1 197 ? -12.163 17.239 4.483 1.00 63.84 197 ASP A C 1
ATOM 1610 O O . ASP A 1 197 ? -11.170 17.011 3.782 1.00 63.84 197 ASP A O 1
ATOM 1614 N N . SER A 1 198 ? -13.366 16.719 4.256 1.00 70.88 198 SER A N 1
ATOM 1615 C CA . SER A 1 198 ? -13.742 15.834 3.162 1.00 70.88 198 SER A CA 1
ATOM 1616 C C . SER A 1 198 ? -13.276 16.302 1.781 1.00 70.88 198 SER A C 1
ATOM 1618 O O . SER A 1 198 ? -12.836 15.489 0.967 1.00 70.88 198 SER A O 1
ATOM 1620 N N . ARG A 1 199 ? -13.268 17.618 1.527 1.00 85.12 199 ARG A N 1
ATOM 1621 C CA . ARG A 1 199 ? -13.042 18.162 0.183 1.00 85.12 199 ARG A CA 1
ATOM 1622 C C . ARG A 1 199 ? -11.623 17.945 -0.322 1.00 85.12 199 ARG A C 1
ATOM 1624 O O . ARG A 1 199 ? -11.444 17.686 -1.510 1.00 85.12 199 ARG A O 1
ATOM 1631 N N . LEU A 1 200 ? -10.619 18.035 0.555 1.00 84.81 200 LEU A N 1
ATOM 1632 C CA . LEU A 1 200 ? -9.224 17.830 0.158 1.00 84.81 200 LEU A CA 1
ATOM 1633 C C . LEU A 1 200 ? -8.973 16.368 -0.229 1.00 84.81 200 LEU A C 1
ATOM 1635 O O . LEU A 1 200 ? -8.321 16.108 -1.239 1.00 84.81 200 LEU A O 1
ATOM 1639 N N . LEU A 1 201 ? -9.512 15.424 0.548 1.00 84.81 201 LEU A N 1
ATOM 1640 C CA . LEU A 1 201 ? -9.380 13.991 0.271 1.00 84.81 201 LEU A CA 1
ATOM 1641 C C . LEU A 1 201 ? -10.133 13.600 -1.003 1.00 84.81 201 LEU A C 1
ATOM 1643 O O . LEU A 1 201 ? -9.606 12.844 -1.813 1.00 84.81 201 LEU A O 1
ATOM 1647 N N . GLU A 1 202 ? -11.321 14.164 -1.226 1.00 90.00 202 GLU A N 1
ATOM 1648 C CA . GLU A 1 202 ? -12.083 13.966 -2.461 1.00 90.00 202 GLU A CA 1
ATOM 1649 C C . GLU A 1 202 ? -11.355 14.508 -3.684 1.00 90.00 202 GLU A C 1
ATOM 1651 O O . GLU A 1 202 ? -11.187 13.793 -4.671 1.00 90.00 202 GLU A O 1
ATOM 1656 N N . PHE A 1 203 ? -10.888 15.758 -3.617 1.00 91.56 203 PHE A N 1
ATOM 1657 C CA . PHE A 1 203 ? -10.109 16.356 -4.695 1.00 91.56 203 PHE A CA 1
ATOM 1658 C C . PHE A 1 203 ? -8.858 15.523 -4.980 1.00 91.56 203 PHE A C 1
ATOM 1660 O O . PHE A 1 203 ? -8.603 15.171 -6.130 1.00 91.56 203 PHE A O 1
ATOM 1667 N N . GLY A 1 204 ? -8.115 15.156 -3.933 1.00 91.69 204 GLY A N 1
ATOM 1668 C CA . GLY A 1 204 ? -6.929 14.319 -4.042 1.00 91.69 204 GLY A CA 1
ATOM 1669 C C . GLY A 1 204 ? -7.227 12.958 -4.669 1.00 91.69 204 GLY A C 1
ATOM 1670 O O . GLY A 1 204 ? -6.472 12.513 -5.533 1.00 91.69 204 GLY A O 1
ATOM 1671 N N . PHE A 1 205 ? -8.343 12.322 -4.309 1.00 92.94 205 PHE A N 1
ATOM 1672 C CA . PHE A 1 205 ? -8.791 11.069 -4.911 1.00 92.94 205 PHE A CA 1
ATOM 1673 C C . PHE A 1 205 ? -9.106 11.233 -6.402 1.00 92.94 205 PHE A C 1
ATOM 1675 O O . PHE A 1 205 ? -8.517 10.535 -7.227 1.00 92.94 205 PHE A O 1
ATOM 1682 N N . TYR A 1 206 ? -9.982 12.173 -6.774 1.00 94.94 206 TYR A N 1
ATOM 1683 C CA . TYR A 1 206 ? -10.371 12.374 -8.174 1.00 94.94 206 TYR A CA 1
ATOM 1684 C C . TYR A 1 206 ? -9.184 12.787 -9.046 1.00 94.94 206 TYR A C 1
ATOM 1686 O O . TYR A 1 206 ? -9.008 12.254 -10.141 1.00 94.94 206 TYR A O 1
ATOM 1694 N N . ALA A 1 207 ? -8.328 13.681 -8.549 1.00 95.56 207 ALA A N 1
ATOM 1695 C CA . ALA A 1 207 ? -7.109 14.068 -9.243 1.00 95.56 207 ALA A CA 1
ATOM 1696 C C . ALA A 1 207 ? -6.150 12.877 -9.406 1.00 95.56 207 ALA A C 1
ATOM 1698 O O . ALA A 1 207 ? -5.612 12.686 -10.494 1.00 95.56 207 ALA A O 1
ATOM 1699 N N . THR A 1 208 ? -6.004 12.019 -8.387 1.00 95.94 208 THR A N 1
ATOM 1700 C CA . THR A 1 208 ? -5.197 10.791 -8.500 1.00 95.94 208 THR A CA 1
ATOM 1701 C C . THR A 1 208 ? -5.758 9.841 -9.551 1.00 95.94 208 THR A C 1
ATOM 1703 O O . THR A 1 208 ? -4.984 9.286 -10.326 1.00 95.94 208 THR A O 1
ATOM 1706 N N . VAL A 1 209 ? -7.082 9.682 -9.636 1.00 96.69 209 VAL A N 1
ATOM 1707 C CA . VAL A 1 209 ? -7.727 8.865 -10.676 1.00 96.69 209 VAL A CA 1
ATOM 1708 C C . VAL A 1 209 ? -7.432 9.424 -12.072 1.00 96.69 209 VAL A C 1
ATOM 1710 O O . VAL A 1 209 ? -6.987 8.681 -12.946 1.00 96.69 209 VAL A O 1
ATOM 1713 N N . ILE A 1 210 ? -7.614 10.732 -12.280 1.00 97.19 210 ILE A N 1
ATOM 1714 C CA . ILE A 1 210 ? -7.363 11.392 -13.573 1.00 97.19 210 ILE A CA 1
ATOM 1715 C C . ILE A 1 210 ? -5.891 11.259 -13.977 1.00 97.19 210 ILE A C 1
ATOM 1717 O O . ILE A 1 210 ? -5.589 10.827 -15.091 1.00 97.19 210 ILE A O 1
ATOM 1721 N N . ILE A 1 211 ? -4.969 11.584 -13.068 1.00 97.00 211 ILE A N 1
ATOM 1722 C CA . ILE A 1 211 ? -3.526 11.480 -13.310 1.00 97.00 211 ILE A CA 1
ATOM 1723 C C . ILE A 1 211 ? -3.136 10.027 -13.576 1.00 97.00 211 ILE A C 1
ATOM 1725 O O . ILE A 1 211 ? -2.326 9.776 -14.465 1.00 97.00 211 ILE A O 1
ATOM 1729 N N . SER A 1 212 ? -3.763 9.065 -12.895 1.00 96.88 212 SER A N 1
ATOM 1730 C CA . SER A 1 212 ? -3.520 7.642 -13.135 1.00 96.88 212 SER A CA 1
ATOM 1731 C C . SER A 1 212 ? -3.899 7.220 -14.555 1.00 96.88 212 SER A C 1
ATOM 1733 O O . SER A 1 212 ? -3.139 6.496 -15.195 1.00 96.88 212 SER A O 1
ATOM 1735 N N . PHE A 1 213 ? -5.022 7.712 -15.091 1.00 97.25 213 PHE A N 1
ATOM 1736 C CA . PHE A 1 213 ? -5.403 7.452 -16.482 1.00 97.25 213 PHE A CA 1
ATOM 1737 C C . PHE A 1 213 ? -4.460 8.117 -17.484 1.00 97.25 213 PHE A C 1
ATOM 1739 O O . PHE A 1 213 ? -4.036 7.464 -18.435 1.00 97.25 213 PHE A O 1
ATOM 1746 N N . ILE A 1 214 ? -4.081 9.380 -17.264 1.00 96.19 214 ILE A N 1
ATOM 1747 C CA . ILE A 1 214 ? -3.086 10.067 -18.106 1.00 96.19 214 ILE A CA 1
ATOM 1748 C C . ILE A 1 214 ? -1.766 9.280 -18.101 1.00 96.19 214 ILE A C 1
ATOM 1750 O O . ILE A 1 214 ? -1.188 9.003 -19.153 1.00 96.19 214 ILE A O 1
ATOM 1754 N N . SER A 1 215 ? -1.323 8.862 -16.919 1.00 96.25 215 SER A N 1
ATOM 1755 C CA . SER A 1 215 ? -0.075 8.136 -16.718 1.00 96.25 215 SER A CA 1
ATOM 1756 C C . SER A 1 215 ? -0.090 6.724 -17.310 1.00 96.25 215 SER A C 1
ATOM 1758 O O . SER A 1 215 ? 0.929 6.285 -17.833 1.00 96.25 215 SER A O 1
ATOM 1760 N N . GLY A 1 216 ? -1.223 6.016 -17.272 1.00 95.31 216 GLY A N 1
ATOM 1761 C CA . GLY A 1 216 ? -1.334 4.646 -17.784 1.00 95.31 216 GLY A CA 1
ATOM 1762 C C . GLY A 1 216 ? -1.763 4.525 -19.255 1.00 95.31 216 GLY A C 1
ATOM 1763 O O . GLY A 1 216 ? -1.482 3.507 -19.886 1.00 95.31 216 GLY A O 1
ATOM 1764 N N . LEU A 1 217 ? -2.426 5.537 -19.830 1.00 95.81 217 LEU A N 1
ATOM 1765 C CA . LEU A 1 217 ? -2.879 5.517 -21.233 1.00 95.81 217 LEU A CA 1
ATOM 1766 C C . LEU A 1 217 ? -2.032 6.393 -22.155 1.00 95.81 217 LEU A C 1
ATOM 1768 O O . LEU A 1 217 ? -1.733 5.980 -23.271 1.00 95.81 217 LEU A O 1
ATOM 1772 N N . ILE A 1 218 ? -1.670 7.603 -21.718 1.00 95.69 218 ILE A N 1
ATOM 1773 C CA . ILE A 1 218 ? -1.083 8.620 -22.601 1.00 95.69 218 ILE A CA 1
ATOM 1774 C C . ILE A 1 218 ? 0.442 8.544 -22.578 1.00 95.69 218 ILE A C 1
ATOM 1776 O O . ILE A 1 218 ? 1.068 8.446 -23.629 1.00 95.69 218 ILE A O 1
ATOM 1780 N N . LEU A 1 219 ? 1.059 8.571 -21.394 1.00 93.56 219 LEU A N 1
ATOM 1781 C CA . LEU A 1 219 ? 2.524 8.577 -21.279 1.00 93.56 219 LEU A CA 1
ATOM 1782 C C . LEU A 1 219 ? 3.225 7.358 -21.911 1.00 93.56 219 LEU A C 1
ATOM 1784 O O . LEU A 1 219 ? 4.271 7.565 -22.532 1.00 93.56 219 LEU A O 1
ATOM 1788 N N . PRO A 1 220 ? 2.662 6.134 -21.865 1.00 93.88 220 PRO A N 1
ATOM 1789 C CA . PRO A 1 220 ? 3.232 4.971 -22.542 1.00 93.88 220 PRO A CA 1
ATOM 1790 C C . PRO A 1 220 ? 3.358 5.110 -24.064 1.00 93.88 220 PRO A C 1
ATOM 1792 O O . PRO A 1 220 ? 4.149 4.394 -24.668 1.00 93.88 220 PRO A O 1
ATOM 1795 N N . LEU A 1 221 ? 2.624 6.038 -24.695 1.00 92.12 221 LEU A N 1
ATOM 1796 C CA . LEU A 1 221 ? 2.748 6.327 -26.131 1.00 92.12 221 LEU A CA 1
ATOM 1797 C C . LEU A 1 221 ? 4.048 7.078 -26.473 1.00 92.12 221 LEU A C 1
ATOM 1799 O O . LEU A 1 221 ? 4.456 7.109 -27.632 1.00 92.12 221 LEU A O 1
ATOM 1803 N N . PHE A 1 222 ? 4.699 7.684 -25.474 1.00 92.38 222 PHE A N 1
ATOM 1804 C CA . PHE A 1 222 ? 5.863 8.563 -25.634 1.00 92.38 222 PHE A CA 1
ATOM 1805 C C . PHE A 1 222 ? 7.096 8.087 -24.856 1.00 92.38 222 PHE A C 1
ATOM 1807 O O . PHE A 1 222 ? 8.048 8.858 -24.669 1.00 92.38 222 PHE A O 1
ATOM 1814 N N . ASP A 1 223 ? 7.070 6.864 -24.334 1.00 89.62 223 ASP A N 1
ATOM 1815 C CA . ASP A 1 223 ? 8.130 6.333 -23.486 1.00 89.62 223 ASP A CA 1
ATOM 1816 C C . ASP A 1 223 ? 8.344 4.839 -23.734 1.00 89.62 223 ASP A C 1
ATOM 1818 O O . ASP A 1 223 ? 7.421 4.125 -24.125 1.00 89.62 223 ASP A O 1
ATOM 1822 N N . LYS A 1 224 ? 9.574 4.361 -23.532 1.00 88.56 224 LYS A N 1
ATOM 1823 C CA . LYS A 1 224 ? 9.884 2.932 -23.659 1.00 88.56 224 LYS A CA 1
ATOM 1824 C C . LYS A 1 224 ? 9.789 2.279 -22.283 1.00 88.56 224 LYS A C 1
ATOM 1826 O O . LYS A 1 224 ? 10.342 2.829 -21.330 1.00 88.56 224 LYS A O 1
ATOM 1831 N N . PRO A 1 225 ? 9.125 1.119 -22.160 1.00 87.62 225 PRO A N 1
ATOM 1832 C CA . PRO A 1 225 ? 9.076 0.435 -20.885 1.00 87.62 225 PRO A CA 1
ATOM 1833 C C . PRO A 1 225 ? 10.465 -0.091 -20.503 1.00 87.62 225 PRO A C 1
ATOM 1835 O O . PRO A 1 225 ? 11.275 -0.436 -21.366 1.00 87.62 225 PRO A O 1
ATOM 1838 N N . ILE A 1 226 ? 10.722 -0.170 -19.202 1.00 82.00 226 ILE A N 1
ATOM 1839 C CA . ILE A 1 226 ? 11.937 -0.732 -18.614 1.00 82.00 226 ILE A CA 1
ATOM 1840 C C . ILE A 1 226 ? 11.545 -1.895 -17.697 1.00 82.00 226 ILE A C 1
ATOM 1842 O O . ILE A 1 226 ? 10.569 -1.800 -16.951 1.00 82.00 226 ILE A O 1
ATOM 1846 N N . GLY A 1 227 ? 12.338 -2.969 -17.736 1.00 69.44 227 GLY A N 1
ATOM 1847 C CA . GLY A 1 227 ? 12.183 -4.140 -16.869 1.00 69.44 227 GLY A CA 1
ATOM 1848 C C . GLY A 1 227 ? 11.030 -5.076 -17.253 1.00 69.44 227 GLY A C 1
ATOM 1849 O O . GLY A 1 227 ? 10.256 -4.797 -18.167 1.00 69.44 227 GLY A O 1
ATOM 1850 N N . ASP A 1 228 ? 10.945 -6.200 -16.538 1.00 62.88 228 ASP A N 1
ATOM 1851 C CA . ASP A 1 228 ? 9.851 -7.180 -16.587 1.00 62.88 228 ASP A CA 1
ATOM 1852 C C . ASP A 1 228 ? 9.270 -7.309 -15.158 1.00 62.88 228 ASP A C 1
ATOM 1854 O O . ASP A 1 228 ? 10.029 -7.647 -14.245 1.00 62.88 228 ASP A O 1
ATOM 1858 N N . PRO A 1 229 ? 7.982 -6.988 -14.913 1.00 65.88 229 PRO A N 1
ATOM 1859 C CA . PRO A 1 229 ? 6.996 -6.529 -15.891 1.00 65.88 229 PRO A CA 1
ATOM 1860 C C . PRO A 1 229 ? 7.223 -5.062 -16.266 1.00 65.88 229 PRO A C 1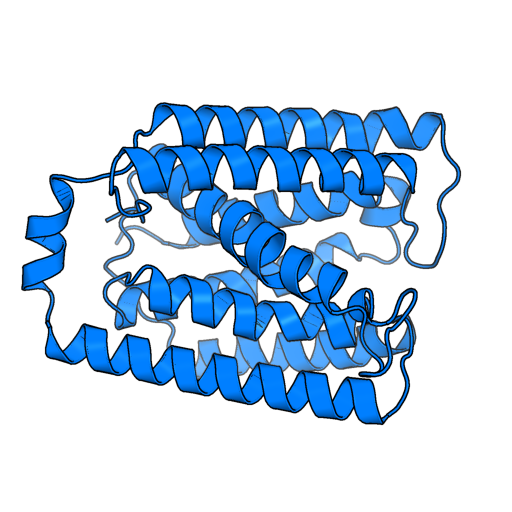
ATOM 1862 O O . PRO A 1 229 ? 7.625 -4.265 -15.420 1.00 65.88 229 PRO A O 1
ATOM 1865 N N . HIS A 1 230 ? 6.909 -4.713 -17.514 1.00 83.31 230 HIS A N 1
ATOM 1866 C CA . HIS A 1 230 ? 7.099 -3.386 -18.106 1.00 83.31 230 HIS A CA 1
ATOM 1867 C C . HIS A 1 230 ? 6.629 -2.235 -17.192 1.00 83.31 230 HIS A C 1
ATOM 1869 O O . HIS A 1 230 ? 5.442 -2.121 -16.879 1.00 83.31 230 HIS A O 1
ATOM 1875 N N . ILE A 1 231 ? 7.557 -1.358 -16.794 1.00 84.31 231 ILE A N 1
ATOM 1876 C CA . ILE A 1 231 ? 7.276 -0.094 -16.094 1.00 84.31 231 ILE A CA 1
ATOM 1877 C C . ILE A 1 231 ? 7.682 1.065 -16.999 1.00 84.31 231 ILE A C 1
ATOM 1879 O O . ILE A 1 231 ? 8.761 1.041 -17.588 1.00 84.31 231 ILE A O 1
ATOM 1883 N N . TYR A 1 232 ? 6.848 2.098 -17.089 1.00 90.00 232 TYR A N 1
ATOM 1884 C CA . TYR A 1 232 ? 7.146 3.295 -17.874 1.00 90.00 232 TYR A CA 1
ATOM 1885 C C . TYR A 1 232 ? 7.784 4.374 -16.979 1.00 90.00 232 TYR A C 1
ATOM 1887 O O . TYR A 1 232 ? 7.128 4.855 -16.051 1.00 90.00 232 TYR A O 1
ATOM 1895 N N . PRO A 1 233 ? 9.051 4.774 -17.209 1.00 89.88 233 PRO A N 1
ATOM 1896 C CA . PRO A 1 233 ? 9.765 5.712 -16.339 1.00 89.88 233 PRO A CA 1
ATOM 1897 C C . PRO A 1 233 ? 9.068 7.057 -16.142 1.00 89.88 233 PRO A C 1
ATOM 1899 O O . PRO A 1 233 ? 8.973 7.531 -15.011 1.00 89.88 233 PRO A O 1
ATOM 1902 N N . LYS A 1 234 ? 8.546 7.671 -17.213 1.00 92.62 234 LYS A N 1
ATOM 1903 C CA . LYS A 1 234 ? 7.814 8.947 -17.120 1.00 92.62 234 LYS A CA 1
ATOM 1904 C C . LYS A 1 234 ? 6.536 8.808 -16.301 1.00 92.62 234 LYS A C 1
ATOM 1906 O O . LYS A 1 234 ? 6.212 9.705 -15.525 1.00 92.62 234 LYS A O 1
ATOM 1911 N N . SER A 1 235 ? 5.844 7.683 -16.445 1.00 93.38 235 SER A N 1
ATOM 1912 C CA . SER A 1 235 ? 4.650 7.356 -15.672 1.00 93.38 235 SER A CA 1
ATOM 1913 C C . SER A 1 235 ? 4.968 7.185 -14.187 1.00 93.38 235 SER A C 1
ATOM 1915 O O . SER A 1 235 ? 4.360 7.835 -13.336 1.00 93.38 235 SER A O 1
ATOM 1917 N N . LEU A 1 236 ? 5.992 6.387 -13.870 1.00 90.12 236 LEU A N 1
ATOM 1918 C CA . LEU A 1 236 ? 6.489 6.213 -12.506 1.00 90.12 236 LEU A CA 1
ATOM 1919 C C . LEU A 1 236 ? 6.906 7.553 -11.886 1.00 90.12 236 LEU A C 1
ATOM 1921 O O . LEU A 1 236 ? 6.562 7.836 -10.740 1.00 90.12 236 LEU A O 1
ATOM 1925 N N . TRP A 1 237 ? 7.616 8.392 -12.640 1.00 91.38 237 TRP A N 1
ATOM 1926 C CA . TRP A 1 237 ? 8.064 9.708 -12.192 1.00 91.38 237 TRP A CA 1
ATOM 1927 C C . TRP A 1 237 ? 6.892 10.651 -11.900 1.00 91.38 237 TRP A C 1
ATOM 1929 O O . TRP A 1 237 ? 6.838 11.228 -10.813 1.00 91.38 237 TRP A O 1
ATOM 1939 N N . LEU A 1 238 ? 5.921 10.757 -12.818 1.00 94.75 238 LEU A N 1
ATOM 1940 C CA . LEU A 1 238 ? 4.724 11.581 -12.630 1.00 94.75 238 LEU A CA 1
ATOM 1941 C C . LEU A 1 238 ? 3.937 11.134 -11.394 1.00 94.75 238 LEU A C 1
ATOM 1943 O O . LEU A 1 238 ? 3.603 11.964 -10.549 1.00 94.75 238 LEU A O 1
ATOM 1947 N N . MET A 1 239 ? 3.687 9.829 -11.260 1.00 94.19 239 MET A N 1
ATOM 1948 C CA . MET A 1 239 ? 2.970 9.271 -10.113 1.00 94.19 239 MET A CA 1
ATOM 1949 C C . MET A 1 239 ? 3.736 9.467 -8.806 1.00 94.19 239 MET A C 1
ATOM 1951 O O . MET A 1 239 ? 3.130 9.801 -7.790 1.00 94.19 239 MET A O 1
ATOM 1955 N N . SER A 1 240 ? 5.066 9.345 -8.827 1.00 91.31 240 SER A N 1
ATOM 1956 C CA . SER A 1 240 ? 5.917 9.609 -7.663 1.00 91.31 240 SER A CA 1
ATOM 1957 C C . SER A 1 240 ? 5.820 11.071 -7.225 1.00 91.31 240 SER A C 1
ATOM 1959 O O . SER A 1 240 ? 5.520 11.339 -6.063 1.00 91.31 240 SER A O 1
ATOM 1961 N N . ILE A 1 241 ? 5.986 12.028 -8.141 1.00 93.75 241 ILE A N 1
ATOM 1962 C CA . ILE A 1 241 ? 5.871 13.458 -7.817 1.00 93.75 241 ILE A CA 1
ATOM 1963 C C . ILE A 1 241 ? 4.476 13.788 -7.303 1.00 93.75 241 ILE A C 1
ATOM 1965 O O . ILE A 1 241 ? 4.346 14.411 -6.250 1.00 93.75 241 ILE A O 1
ATOM 1969 N N . TRP A 1 242 ? 3.440 13.336 -8.010 1.00 95.19 242 TRP A N 1
ATOM 1970 C CA . TRP A 1 242 ? 2.059 13.542 -7.596 1.00 95.19 242 TRP A CA 1
ATOM 1971 C C . TRP A 1 242 ? 1.807 12.988 -6.190 1.00 95.19 242 TRP A C 1
ATOM 1973 O O . TRP A 1 242 ? 1.267 13.691 -5.337 1.00 95.19 242 TRP A O 1
ATOM 1983 N N . SER A 1 243 ? 2.264 11.762 -5.920 1.00 93.31 243 SER A N 1
ATOM 1984 C CA . SER A 1 243 ? 2.085 11.103 -4.626 1.00 93.31 243 SER A CA 1
ATOM 1985 C C . SER A 1 243 ? 2.742 11.864 -3.472 1.00 93.31 243 SER A C 1
ATOM 1987 O O . SER A 1 243 ? 2.132 12.047 -2.418 1.00 93.31 243 SER A O 1
ATOM 1989 N N . ILE A 1 244 ? 3.962 12.363 -3.687 1.00 92.12 244 ILE A N 1
ATOM 1990 C CA . ILE A 1 244 ? 4.720 13.128 -2.696 1.00 92.12 244 ILE A CA 1
ATOM 1991 C C . ILE A 1 244 ? 4.054 14.484 -2.454 1.00 92.12 244 ILE A C 1
ATOM 1993 O O . ILE A 1 244 ? 3.851 14.859 -1.300 1.00 92.12 244 ILE A O 1
ATOM 1997 N N . LEU A 1 245 ? 3.669 15.201 -3.516 1.00 94.12 245 LEU A N 1
ATOM 1998 C CA . LEU A 1 245 ? 2.971 16.485 -3.403 1.00 94.12 245 LEU A CA 1
ATOM 1999 C C . LEU A 1 245 ? 1.659 16.336 -2.633 1.00 94.12 245 LEU A C 1
ATOM 2001 O O . LEU A 1 245 ? 1.400 17.090 -1.694 1.00 94.12 245 LEU A O 1
ATOM 2005 N N . LEU A 1 246 ? 0.858 15.333 -2.991 1.00 91.62 246 LEU A N 1
ATOM 2006 C CA . LEU A 1 246 ? -0.417 15.064 -2.345 1.00 91.62 246 LEU A CA 1
ATOM 2007 C C . LEU A 1 246 ? -0.231 14.696 -0.869 1.00 91.62 246 LEU A C 1
ATOM 2009 O O . LEU A 1 246 ? -0.958 15.220 -0.024 1.00 91.62 246 LEU A O 1
ATOM 2013 N N . MET A 1 247 ? 0.777 13.887 -0.524 1.00 88.94 247 MET A N 1
ATOM 2014 C CA . MET A 1 247 ? 1.124 13.640 0.878 1.00 88.94 247 MET A CA 1
ATOM 2015 C C . MET A 1 247 ? 1.500 14.931 1.599 1.00 88.94 247 MET A C 1
ATOM 2017 O O . MET A 1 247 ? 0.979 15.172 2.683 1.00 88.94 247 MET A O 1
ATOM 2021 N N . ILE A 1 248 ? 2.399 15.747 1.044 1.00 91.12 248 ILE A N 1
ATOM 2022 C CA . ILE A 1 248 ? 2.861 16.979 1.698 1.00 91.12 248 ILE A CA 1
ATOM 2023 C C . ILE A 1 248 ? 1.671 17.893 1.993 1.00 91.12 248 ILE A C 1
ATOM 2025 O O . ILE A 1 248 ? 1.517 18.348 3.124 1.00 91.12 248 ILE A O 1
ATOM 2029 N N . ILE A 1 249 ? 0.791 18.109 1.011 1.00 90.31 249 ILE A N 1
ATOM 2030 C CA . ILE A 1 249 ? -0.423 18.919 1.181 1.00 90.31 249 ILE A CA 1
ATOM 2031 C C . ILE A 1 249 ? -1.307 18.329 2.285 1.00 90.31 249 ILE A C 1
ATOM 2033 O O . ILE A 1 249 ? -1.748 19.050 3.181 1.00 90.31 249 ILE A O 1
ATOM 2037 N N . THR A 1 250 ? -1.519 17.014 2.257 1.00 86.62 250 THR A N 1
ATOM 2038 C CA . THR A 1 250 ? -2.360 16.305 3.226 1.00 86.62 250 THR A CA 1
ATOM 2039 C C . THR A 1 250 ? -1.788 16.394 4.647 1.00 86.62 250 THR A C 1
ATOM 2041 O O . THR A 1 250 ? -2.526 16.668 5.592 1.00 86.62 250 THR A O 1
ATOM 2044 N N . LEU A 1 251 ? -0.473 16.226 4.816 1.00 85.38 251 LEU A N 1
ATOM 2045 C CA . LEU A 1 251 ? 0.212 16.337 6.105 1.00 85.38 251 LEU A CA 1
ATOM 2046 C C . LEU A 1 251 ? 0.217 17.773 6.630 1.00 85.38 251 LEU A C 1
ATOM 2048 O O . LEU A 1 251 ? -0.071 17.981 7.805 1.00 85.38 251 LEU A O 1
ATOM 2052 N N . ILE A 1 252 ? 0.498 18.7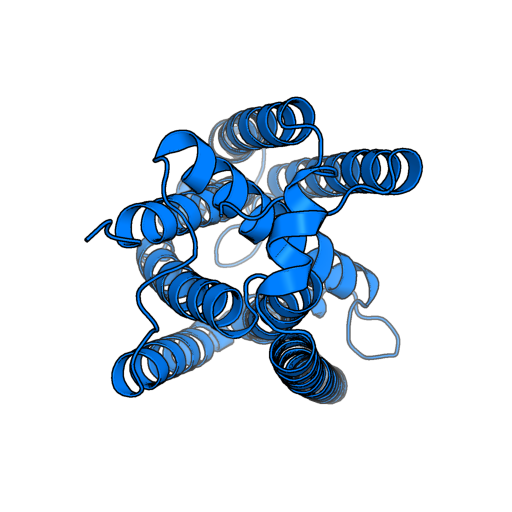68 5.781 1.00 87.69 252 ILE A N 1
ATOM 2053 C CA . ILE A 1 252 ? 0.441 20.185 6.170 1.00 87.69 252 ILE A CA 1
ATOM 2054 C C . ILE A 1 252 ? -0.967 20.535 6.649 1.00 87.69 252 ILE A C 1
ATOM 2056 O O . ILE A 1 252 ? -1.119 21.168 7.693 1.00 87.69 252 ILE A O 1
ATOM 2060 N N . TYR A 1 253 ? -1.990 20.105 5.910 1.00 83.25 253 TYR A N 1
ATOM 2061 C CA . TYR A 1 253 ? -3.378 20.329 6.290 1.00 83.25 253 TYR A CA 1
ATOM 2062 C C . TYR A 1 253 ? -3.703 19.648 7.626 1.00 83.25 253 TYR A C 1
ATOM 2064 O O . TYR A 1 253 ? -4.224 20.292 8.536 1.00 83.25 253 TYR A O 1
ATOM 2072 N N . LYS A 1 254 ? -3.296 18.382 7.796 1.00 81.44 254 LYS A N 1
ATOM 2073 C CA . LYS A 1 254 ? -3.458 17.638 9.053 1.00 81.44 254 LYS A CA 1
ATOM 2074 C C . LYS A 1 254 ? -2.833 18.366 10.244 1.00 81.44 254 LYS A C 1
ATOM 2076 O O . LYS A 1 254 ? -3.473 18.518 11.280 1.00 81.44 254 LYS A O 1
ATOM 2081 N N . LEU A 1 255 ? -1.581 18.804 10.098 1.00 83.81 255 LEU A N 1
ATOM 2082 C CA . LEU A 1 255 ? -0.814 19.454 11.160 1.00 83.81 255 LEU A CA 1
ATOM 2083 C C . LEU A 1 255 ? -1.405 20.813 11.547 1.00 83.81 255 LEU A C 1
ATOM 2085 O O . LEU A 1 255 ? -1.442 21.134 12.733 1.00 83.81 255 LEU A O 1
ATOM 2089 N N . LYS A 1 256 ? -1.888 21.592 10.570 1.00 82.88 256 LYS A N 1
ATOM 2090 C CA . LYS A 1 256 ? -2.536 22.888 10.824 1.00 82.88 256 LYS A CA 1
ATOM 2091 C C . LYS A 1 256 ? -3.859 22.733 11.561 1.00 82.88 256 LYS A C 1
ATOM 2093 O O . LYS A 1 256 ? -4.115 23.459 12.515 1.00 82.88 256 LYS A O 1
ATOM 2098 N N . GLU A 1 257 ? -4.672 21.776 11.135 1.00 77.12 257 GLU A N 1
ATOM 2099 C CA . GLU A 1 257 ? -6.029 21.608 11.651 1.00 77.12 257 GLU A CA 1
ATOM 2100 C C . GLU A 1 257 ? -6.094 20.712 12.897 1.00 77.12 257 GLU A C 1
ATOM 2102 O O . GLU A 1 257 ? -7.138 20.630 13.534 1.00 77.12 257 GLU A O 1
ATOM 2107 N N . LYS A 1 258 ? -4.995 20.023 13.248 1.00 72.69 258 LYS A N 1
ATOM 2108 C CA . LYS A 1 258 ? -4.933 18.995 14.308 1.00 72.69 258 LYS A CA 1
ATOM 2109 C C . LYS A 1 258 ? -6.006 17.902 14.157 1.00 72.69 258 LYS A C 1
ATOM 2111 O O . LYS A 1 258 ? -6.423 17.299 15.142 1.00 72.69 258 LYS A O 1
ATOM 2116 N N . LYS A 1 259 ? -6.436 17.639 12.920 1.00 71.44 259 LYS A N 1
ATOM 2117 C CA . LYS A 1 259 ? -7.499 16.679 12.595 1.00 71.44 259 LYS A CA 1
ATOM 2118 C C . LYS A 1 259 ? -6.947 15.263 12.467 1.00 71.44 259 LYS A C 1
ATOM 2120 O O . LYS A 1 259 ? -5.813 15.057 12.026 1.00 71.44 259 LYS A O 1
ATOM 2125 N N . THR A 1 260 ? -7.753 14.278 12.839 1.00 71.25 260 THR A N 1
ATOM 2126 C CA . THR A 1 260 ? -7.464 12.864 12.579 1.00 71.25 260 THR A CA 1
ATOM 2127 C C . THR A 1 260 ? -7.892 12.519 11.165 1.00 71.25 260 THR A C 1
ATOM 2129 O O . THR A 1 260 ? -8.794 13.147 10.603 1.00 71.25 260 THR A O 1
ATOM 2132 N N . PHE A 1 261 ? -7.232 11.538 10.553 1.00 69.88 261 PHE A N 1
ATOM 2133 C CA . PHE A 1 261 ? -7.733 11.071 9.275 1.00 69.88 261 PHE A CA 1
ATOM 2134 C C . PHE A 1 261 ? -9.059 10.311 9.476 1.00 69.88 261 PHE A C 1
ATOM 2136 O O . PHE A 1 261 ? -9.144 9.463 10.366 1.00 69.88 261 PHE A O 1
ATOM 2143 N N . PRO A 1 262 ? -10.098 10.588 8.672 1.00 65.69 262 PRO A N 1
ATOM 2144 C CA . PRO A 1 262 ? -11.386 9.923 8.781 1.00 65.69 262 PRO A CA 1
ATOM 2145 C C . PRO A 1 262 ? -11.278 8.512 8.203 1.00 65.69 262 PRO A C 1
ATOM 2147 O O . PRO A 1 262 ? -10.962 8.347 7.022 1.00 65.69 262 PRO A O 1
ATOM 2150 N N . LEU A 1 263 ? -11.556 7.498 9.020 1.00 69.75 263 LEU A N 1
ATOM 2151 C CA . LEU A 1 263 ? -12.062 6.228 8.502 1.00 69.75 263 LEU A CA 1
ATOM 2152 C C . LEU A 1 263 ? -13.584 6.322 8.438 1.00 69.75 263 LEU A C 1
ATOM 2154 O O . LEU A 1 263 ? -14.179 7.054 9.229 1.00 69.75 263 LEU A O 1
ATOM 2158 N N . PRO A 1 264 ? -14.228 5.618 7.503 1.00 57.84 264 PRO A N 1
ATOM 2159 C CA . PRO A 1 264 ? -15.676 5.587 7.478 1.00 57.84 264 PRO A CA 1
ATOM 2160 C C . PRO A 1 264 ? -16.214 4.766 8.654 1.00 57.84 264 PRO A C 1
ATOM 2162 O O . PRO A 1 264 ? -16.016 3.548 8.722 1.00 57.84 264 PRO A O 1
ATOM 2165 N N . TYR A 1 265 ? -16.878 5.459 9.577 1.00 60.16 265 TYR A N 1
ATOM 2166 C CA . TYR A 1 265 ? -17.528 4.900 10.760 1.00 60.16 265 TYR A CA 1
ATOM 2167 C C . TYR A 1 265 ? -19.023 5.105 10.763 1.00 60.16 265 TYR A C 1
ATOM 2169 O O . TYR A 1 265 ? -19.551 5.969 10.025 1.00 60.16 265 TYR A O 1
#